Protein AF-A0A9P6JHJ4-F1 (afdb_monomer)

pLDDT: mean 86.51, std 14.99, range [33.34, 98.0]

Structure (mmCIF, N/CA/C/O backbone):
data_AF-A0A9P6JHJ4-F1
#
_entry.id   AF-A0A9P6JHJ4-F1
#
loop_
_atom_site.group_PDB
_atom_site.id
_atom_site.type_symbol
_atom_site.label_atom_id
_atom_site.label_alt_id
_atom_site.label_comp_id
_atom_site.label_asym_id
_atom_site.label_entity_id
_atom_site.label_seq_id
_atom_site.pdbx_PDB_ins_code
_atom_site.Cartn_x
_atom_site.Cartn_y
_atom_site.Cartn_z
_atom_site.occupancy
_atom_site.B_iso_or_equiv
_atom_site.auth_seq_id
_atom_site.auth_comp_id
_atom_site.auth_asym_id
_atom_site.auth_atom_id
_atom_site.pdbx_PDB_model_num
ATOM 1 N N . MET A 1 1 ? 8.784 6.565 21.951 1.00 37.12 1 MET A N 1
ATOM 2 C CA . MET A 1 1 ? 8.039 5.405 21.416 1.00 37.12 1 MET A CA 1
ATOM 3 C C . MET A 1 1 ? 9.056 4.430 20.854 1.00 37.12 1 MET A C 1
ATOM 5 O O . MET A 1 1 ? 9.861 4.850 20.036 1.00 37.12 1 MET A O 1
ATOM 9 N N . ALA A 1 2 ? 9.090 3.191 21.342 1.00 33.34 2 ALA A N 1
ATOM 10 C CA . ALA A 1 2 ? 9.964 2.157 20.796 1.00 33.34 2 ALA A CA 1
ATOM 11 C C . ALA A 1 2 ? 9.259 1.511 19.596 1.00 33.34 2 ALA A C 1
ATOM 13 O O . ALA A 1 2 ? 8.148 1.010 19.745 1.00 33.34 2 ALA A O 1
ATOM 14 N N . ALA A 1 3 ? 9.871 1.557 18.414 1.00 37.19 3 ALA A N 1
ATOM 15 C CA . ALA A 1 3 ? 9.389 0.809 17.262 1.00 37.19 3 ALA A CA 1
ATOM 16 C C . ALA A 1 3 ? 9.728 -0.673 17.474 1.00 37.19 3 ALA A C 1
ATOM 18 O O . ALA A 1 3 ? 10.900 -1.044 17.535 1.00 37.19 3 ALA A O 1
ATOM 19 N N . THR A 1 4 ? 8.718 -1.527 17.623 1.00 41.19 4 THR A N 1
ATOM 20 C CA . THR A 1 4 ? 8.925 -2.978 17.621 1.00 41.19 4 THR A CA 1
ATOM 21 C C . THR A 1 4 ? 9.047 -3.438 16.173 1.00 41.19 4 THR A C 1
ATOM 23 O O . THR A 1 4 ? 8.058 -3.490 15.446 1.00 41.19 4 THR A O 1
ATOM 26 N N . VAL A 1 5 ? 10.265 -3.763 15.744 1.00 48.03 5 VAL A N 1
ATOM 27 C CA . VAL A 1 5 ? 10.508 -4.383 14.438 1.00 48.03 5 VAL A CA 1
ATOM 28 C C . VAL A 1 5 ? 10.159 -5.866 14.547 1.00 48.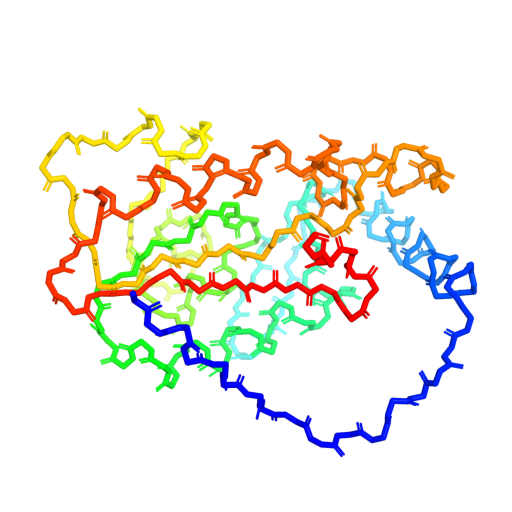03 5 VAL A C 1
ATOM 30 O O . VAL A 1 5 ? 10.856 -6.622 15.220 1.00 48.03 5 VAL A O 1
ATOM 33 N N . VAL A 1 6 ? 9.071 -6.287 13.902 1.00 48.56 6 VAL A N 1
ATOM 34 C CA . VAL A 1 6 ? 8.715 -7.705 13.770 1.00 48.56 6 VAL A CA 1
ATOM 35 C C . VAL A 1 6 ? 9.286 -8.215 12.447 1.00 48.56 6 VAL A C 1
ATOM 37 O O . VAL A 1 6 ? 8.723 -7.980 11.382 1.00 48.56 6 VAL A O 1
ATOM 40 N N . THR A 1 7 ? 10.431 -8.894 12.495 1.00 47.06 7 THR A N 1
ATOM 41 C CA . THR A 1 7 ? 11.030 -9.572 11.336 1.00 47.06 7 THR A CA 1
ATOM 42 C C . THR A 1 7 ? 10.473 -10.991 11.211 1.00 47.06 7 THR A C 1
ATOM 44 O O . THR A 1 7 ? 10.747 -11.849 12.044 1.00 47.06 7 THR A O 1
ATOM 47 N N . LEU A 1 8 ? 9.690 -11.254 10.158 1.00 44.72 8 LEU A N 1
ATOM 48 C CA . LEU A 1 8 ? 9.009 -12.544 9.940 1.00 44.72 8 LEU A CA 1
ATOM 49 C C . LEU A 1 8 ? 9.754 -13.520 9.009 1.00 44.72 8 LEU A C 1
ATOM 51 O O . LEU A 1 8 ? 9.199 -14.549 8.636 1.00 44.72 8 LEU A O 1
ATOM 55 N N . SER A 1 9 ? 11.011 -13.260 8.631 1.00 47.03 9 SER A N 1
ATOM 56 C CA . SER A 1 9 ? 11.808 -14.273 7.923 1.00 47.03 9 SER A CA 1
ATOM 57 C C . SER A 1 9 ? 13.314 -14.088 8.118 1.00 47.03 9 SER A C 1
ATOM 59 O O . SER A 1 9 ? 13.834 -12.983 7.974 1.00 47.03 9 SER A O 1
ATOM 61 N N . THR A 1 10 ? 14.010 -15.189 8.402 1.00 43.12 10 THR A N 1
ATOM 62 C CA . THR A 1 10 ? 15.477 -15.320 8.395 1.00 43.12 10 THR A CA 1
ATOM 63 C C . THR A 1 10 ? 15.960 -16.011 7.116 1.00 43.12 10 THR A C 1
ATOM 65 O O . THR A 1 10 ? 16.908 -16.794 7.136 1.00 43.12 10 THR A O 1
ATOM 68 N N . GLN A 1 11 ? 15.298 -15.752 5.983 1.00 49.28 11 GLN A N 1
ATOM 69 C CA . GLN A 1 11 ? 15.808 -16.198 4.687 1.00 49.28 11 GLN A CA 1
ATOM 70 C C . GLN A 1 11 ? 17.179 -15.534 4.461 1.00 49.28 11 GLN A C 1
ATOM 72 O O . GLN A 1 11 ? 17.291 -14.317 4.654 1.00 49.28 11 GLN A O 1
ATOM 77 N N . PRO A 1 12 ? 18.234 -16.284 4.092 1.00 49.25 12 PRO A N 1
ATOM 78 C CA . PRO A 1 12 ? 19.516 -15.678 3.767 1.00 49.25 12 PRO A CA 1
ATOM 79 C C . PRO A 1 12 ? 19.286 -14.650 2.662 1.00 49.25 12 PRO A C 1
ATOM 81 O O . PRO A 1 12 ? 18.689 -14.961 1.631 1.00 49.25 12 PRO A O 1
ATOM 84 N N . LYS A 1 13 ? 19.720 -13.407 2.904 1.00 53.28 13 LYS A N 1
ATOM 85 C CA . LYS A 1 13 ? 19.639 -12.323 1.925 1.00 53.28 13 LYS A CA 1
ATOM 86 C C . LYS A 1 13 ? 20.472 -12.776 0.727 1.00 53.28 13 LYS A C 1
ATOM 88 O O . LYS A 1 13 ? 21.698 -12.699 0.770 1.00 53.28 13 LYS A O 1
ATOM 93 N N . LEU A 1 14 ? 19.834 -13.307 -0.316 1.00 53.81 14 LEU A N 1
ATOM 94 C CA . LEU A 1 14 ? 20.497 -13.44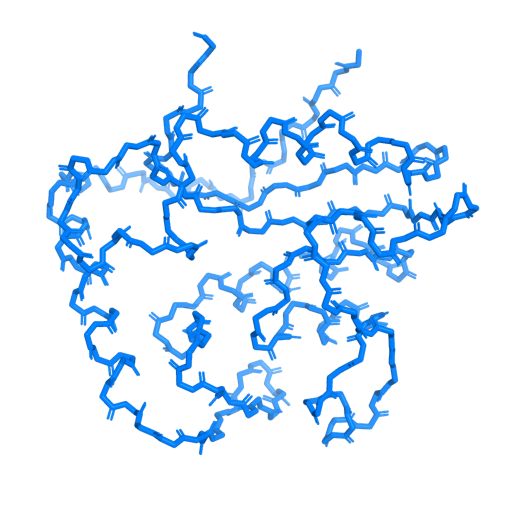5 -1.602 1.00 53.81 14 LEU A CA 1
ATOM 95 C C . LEU A 1 14 ? 20.796 -12.002 -2.008 1.00 53.81 14 LEU A C 1
ATOM 97 O O . LEU A 1 14 ? 19.874 -11.246 -2.314 1.00 53.81 14 LEU A O 1
ATOM 101 N N . ILE A 1 15 ? 22.052 -11.575 -1.872 1.00 58.47 15 ILE A N 1
ATOM 102 C CA . ILE A 1 15 ? 22.461 -10.230 -2.272 1.00 58.47 15 ILE A CA 1
ATOM 103 C C . ILE A 1 15 ? 22.483 -10.244 -3.795 1.00 58.47 15 ILE A C 1
ATOM 105 O O . ILE A 1 15 ? 23.501 -10.506 -4.427 1.00 58.47 15 ILE A O 1
ATOM 109 N N . ILE A 1 16 ? 21.309 -10.047 -4.378 1.00 71.44 16 ILE A N 1
ATOM 110 C CA . ILE A 1 16 ? 21.169 -9.734 -5.787 1.00 71.44 16 ILE A CA 1
ATOM 111 C C . ILE A 1 16 ? 21.614 -8.277 -5.933 1.00 71.44 16 ILE A C 1
ATOM 113 O O . ILE A 1 16 ? 21.285 -7.423 -5.105 1.00 71.44 16 ILE A O 1
ATOM 117 N N . ASP A 1 17 ? 22.408 -7.984 -6.952 1.00 88.31 17 ASP A N 1
ATOM 118 C CA . ASP A 1 17 ? 22.791 -6.608 -7.252 1.00 88.31 17 ASP A CA 1
ATOM 119 C C . ASP A 1 17 ? 21.539 -5.759 -7.554 1.00 88.31 17 ASP A C 1
ATOM 121 O O . ASP A 1 17 ? 20.630 -6.214 -8.257 1.00 88.31 17 ASP A O 1
ATOM 125 N N . ARG A 1 18 ? 21.460 -4.539 -7.002 1.00 88.75 18 ARG A N 1
ATOM 126 C CA . ARG A 1 18 ? 20.249 -3.695 -7.076 1.00 88.75 18 ARG A CA 1
ATOM 127 C C . ARG A 1 18 ? 19.806 -3.445 -8.528 1.00 88.75 18 ARG A C 1
ATOM 129 O O . ARG A 1 18 ? 18.641 -3.715 -8.807 1.00 88.75 18 ARG A O 1
ATOM 136 N N . PRO A 1 19 ? 20.683 -3.038 -9.467 1.00 90.75 19 PRO A N 1
ATOM 137 C CA . PRO A 1 19 ? 20.350 -2.937 -10.889 1.00 90.75 19 PRO A CA 1
ATOM 138 C C . PRO A 1 19 ? 19.723 -4.199 -11.494 1.00 90.75 19 PRO A C 1
ATOM 140 O O . PRO A 1 19 ? 18.753 -4.112 -12.248 1.00 90.75 19 PRO A O 1
ATOM 143 N N . HIS A 1 20 ? 20.243 -5.385 -11.165 1.00 91.00 20 HIS A N 1
ATOM 144 C CA . HIS A 1 20 ? 19.689 -6.642 -11.671 1.00 91.00 20 HIS A CA 1
ATOM 145 C C . HIS A 1 20 ? 18.280 -6.904 -11.122 1.00 91.00 20 HIS A C 1
ATOM 147 O O . HIS A 1 20 ? 17.372 -7.307 -11.860 1.00 91.00 20 HIS A O 1
ATOM 153 N N . TRP A 1 21 ? 18.087 -6.655 -9.827 1.00 90.69 21 TRP A N 1
ATOM 154 C CA . TRP A 1 21 ? 16.785 -6.777 -9.185 1.00 90.69 21 TRP A CA 1
ATOM 155 C C . TRP A 1 21 ? 15.778 -5.773 -9.768 1.00 90.69 21 TRP A C 1
ATOM 157 O O . TRP A 1 21 ? 14.702 -6.174 -10.207 1.00 90.69 21 TRP A O 1
ATOM 167 N N . GLU A 1 22 ? 16.151 -4.498 -9.888 1.00 92.69 22 GLU A N 1
ATOM 168 C CA . GLU A 1 22 ? 15.323 -3.448 -10.496 1.00 92.69 22 GLU A CA 1
ATOM 169 C C . GLU A 1 22 ? 14.948 -3.780 -11.944 1.00 92.69 22 GLU A C 1
ATOM 171 O O . GLU A 1 22 ? 13.789 -3.621 -12.332 1.00 92.69 22 GLU A O 1
ATOM 176 N N . GLY A 1 23 ? 15.884 -4.325 -12.727 1.00 93.38 23 GLY A N 1
ATOM 177 C CA . GLY A 1 23 ? 15.613 -4.815 -14.080 1.00 93.38 23 GLY A CA 1
ATOM 178 C C . GLY A 1 23 ? 14.585 -5.953 -14.113 1.00 93.38 23 GLY A C 1
ATOM 179 O O . GLY A 1 23 ? 13.734 -6.001 -15.007 1.00 93.38 23 GLY A O 1
ATOM 180 N N . SER A 1 24 ? 14.608 -6.838 -13.115 1.00 93.31 24 SER A N 1
ATOM 181 C CA . SER A 1 24 ? 13.625 -7.918 -12.973 1.00 93.31 24 SER A CA 1
ATOM 182 C C . SER A 1 24 ? 12.233 -7.375 -12.639 1.00 93.31 24 SER A C 1
ATOM 184 O O . SER A 1 24 ? 11.256 -7.766 -13.281 1.00 93.31 24 SER A O 1
ATOM 186 N N . ILE A 1 25 ? 12.136 -6.408 -11.719 1.00 94.31 25 ILE A N 1
ATOM 187 C CA . ILE A 1 25 ? 10.867 -5.735 -11.397 1.00 94.31 25 ILE A CA 1
ATOM 188 C C . ILE A 1 25 ? 10.338 -4.957 -12.607 1.00 94.31 25 ILE A C 1
ATOM 190 O O . ILE A 1 25 ? 9.160 -5.065 -12.945 1.00 94.31 25 ILE A O 1
ATOM 194 N N . ALA A 1 26 ? 11.198 -4.235 -13.330 1.00 94.75 26 ALA A N 1
ATOM 195 C CA . ALA A 1 26 ? 10.816 -3.520 -14.546 1.00 94.75 26 ALA A CA 1
ATOM 196 C C . ALA A 1 26 ? 10.231 -4.464 -15.610 1.00 94.75 26 ALA A C 1
ATOM 198 O O . ALA A 1 26 ? 9.239 -4.126 -16.265 1.00 94.75 26 ALA A O 1
ATOM 199 N N . LYS A 1 27 ? 10.796 -5.669 -15.761 1.00 96.00 27 LYS A N 1
ATOM 200 C CA . LYS A 1 27 ? 10.259 -6.706 -16.654 1.00 96.00 27 LYS A CA 1
ATOM 201 C C . LYS A 1 27 ? 8.871 -7.174 -16.211 1.00 96.00 27 LYS A C 1
ATOM 203 O O . LYS A 1 27 ? 7.978 -7.242 -17.055 1.00 96.00 27 LYS A O 1
ATOM 208 N N . LEU A 1 28 ? 8.672 -7.442 -14.920 1.00 95.62 28 LEU A N 1
ATOM 209 C CA . LEU A 1 28 ? 7.363 -7.825 -14.374 1.00 95.62 28 LEU A CA 1
ATOM 210 C C . LEU A 1 28 ? 6.325 -6.714 -14.571 1.00 95.62 28 LEU A C 1
ATOM 212 O O . LEU A 1 28 ? 5.217 -6.985 -15.021 1.00 95.62 28 LEU A O 1
ATOM 216 N N . LEU A 1 29 ? 6.694 -5.449 -14.351 1.00 94.38 29 LEU A N 1
ATOM 217 C CA . LEU A 1 29 ? 5.809 -4.309 -14.603 1.00 94.38 29 LEU A CA 1
ATOM 218 C C . LEU A 1 29 ? 5.427 -4.185 -16.083 1.00 94.38 29 LEU A C 1
ATOM 220 O O . LEU A 1 29 ? 4.284 -3.857 -16.394 1.00 94.38 29 LEU A O 1
ATOM 224 N N . LYS A 1 30 ? 6.351 -4.455 -17.016 1.00 94.19 30 LYS A N 1
ATOM 225 C CA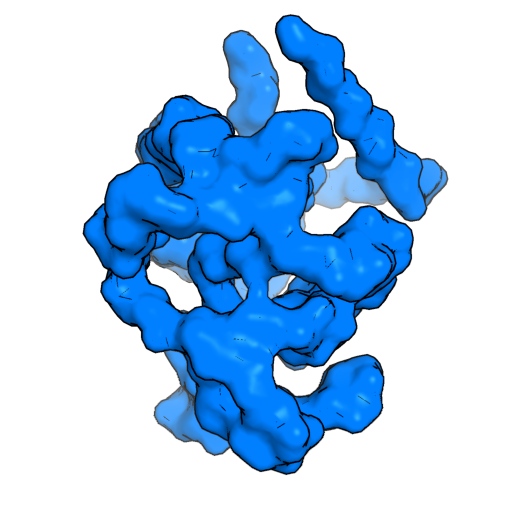 . LYS A 1 30 ? 6.026 -4.514 -18.454 1.00 94.19 30 LYS A CA 1
ATOM 226 C C . LYS A 1 30 ? 5.032 -5.627 -18.764 1.00 94.19 30 LYS A C 1
ATOM 228 O O . LYS A 1 30 ? 4.105 -5.398 -19.532 1.00 94.19 30 LYS A O 1
ATOM 233 N N . GLN A 1 31 ? 5.211 -6.803 -18.166 1.00 94.75 31 GLN A N 1
ATOM 234 C CA . GLN A 1 31 ? 4.279 -7.917 -18.338 1.00 94.75 31 GLN A CA 1
ATOM 235 C C . GLN A 1 31 ? 2.904 -7.586 -17.751 1.00 94.75 31 GLN A C 1
ATOM 237 O O . GLN A 1 31 ? 1.906 -7.760 -18.440 1.00 94.75 31 GLN A O 1
ATOM 242 N N . ALA A 1 32 ? 2.841 -7.009 -16.550 1.00 93.38 32 ALA A N 1
ATOM 243 C CA . ALA A 1 32 ? 1.586 -6.565 -15.948 1.00 93.38 32 ALA A CA 1
ATOM 244 C C . ALA A 1 32 ? 0.852 -5.543 -16.833 1.00 93.38 32 ALA A C 1
ATOM 246 O O . ALA A 1 32 ? -0.354 -5.658 -17.033 1.00 93.38 32 ALA A O 1
ATOM 247 N N . ARG A 1 33 ? 1.589 -4.603 -17.441 1.00 91.19 33 ARG A N 1
ATOM 248 C CA . ARG A 1 33 ? 1.052 -3.612 -18.391 1.00 91.19 33 ARG A CA 1
ATOM 249 C C . ARG A 1 33 ? 0.602 -4.194 -19.736 1.00 91.19 33 ARG A C 1
ATOM 251 O O . ARG A 1 33 ? -0.017 -3.471 -20.508 1.00 91.19 33 ARG A O 1
ATOM 258 N N . SER A 1 34 ? 0.894 -5.463 -20.035 1.00 93.50 34 SER A N 1
ATOM 259 C CA . SER A 1 34 ? 0.358 -6.119 -21.239 1.00 93.50 34 SER A CA 1
ATOM 260 C C . SER A 1 34 ? -1.142 -6.411 -21.136 1.00 93.50 34 SER A C 1
ATOM 262 O O . SER A 1 34 ? -1.806 -6.567 -22.158 1.00 93.50 34 SER A O 1
ATOM 264 N N . HIS A 1 35 ? -1.694 -6.426 -19.919 1.00 93.75 35 HIS A N 1
ATOM 265 C CA . HIS A 1 35 ? -3.132 -6.470 -19.702 1.00 93.75 35 HIS A CA 1
ATOM 266 C C . HIS A 1 35 ? -3.732 -5.080 -19.930 1.00 93.75 35 HIS A C 1
ATOM 268 O O . HIS A 1 35 ? -3.506 -4.172 -19.136 1.00 93.75 35 HIS A O 1
ATOM 274 N N . SER A 1 36 ? -4.509 -4.912 -21.000 1.00 93.88 36 SER A N 1
ATOM 275 C CA . SER A 1 36 ? -5.204 -3.653 -21.315 1.00 93.88 36 SER A CA 1
ATOM 276 C C . SER A 1 36 ? -6.611 -3.557 -20.720 1.00 93.88 36 SER A C 1
ATOM 278 O O . SER A 1 36 ? -7.194 -2.477 -20.693 1.00 93.88 36 SER A O 1
ATOM 280 N N . GLU A 1 37 ? -7.157 -4.672 -20.240 1.00 95.62 37 GLU A N 1
ATOM 281 C CA . GLU A 1 37 ? -8.497 -4.774 -19.661 1.00 95.62 37 GLU A CA 1
ATOM 282 C C . GLU A 1 37 ? -8.437 -5.395 -18.265 1.00 95.62 37 GLU A C 1
ATOM 284 O O . GLU A 1 37 ? -7.438 -6.008 -17.880 1.00 95.62 37 GLU A O 1
ATOM 289 N N . ILE A 1 38 ? -9.516 -5.230 -17.496 1.00 95.12 38 ILE A N 1
ATOM 290 C CA . ILE A 1 38 ? -9.661 -5.905 -16.205 1.00 95.12 38 ILE A CA 1
ATOM 291 C C . ILE A 1 38 ? -9.635 -7.417 -16.434 1.00 95.12 38 ILE A C 1
ATOM 293 O O . ILE A 1 38 ? -10.366 -7.932 -17.277 1.00 95.12 38 ILE A O 1
ATOM 297 N N . TYR A 1 39 ? -8.845 -8.126 -15.637 1.00 94.69 39 TYR A N 1
ATOM 298 C CA . TYR A 1 39 ? -8.785 -9.585 -15.641 1.00 94.69 39 TYR A CA 1
ATOM 299 C C . TYR A 1 39 ? -8.952 -10.121 -14.224 1.00 94.69 39 TYR A C 1
ATOM 301 O O . TYR A 1 39 ? -8.614 -9.445 -13.252 1.00 94.69 39 TYR A O 1
ATOM 309 N N . THR A 1 40 ? -9.483 -11.334 -14.105 1.00 94.19 40 THR A N 1
ATOM 310 C CA . THR A 1 40 ? -9.717 -11.977 -12.810 1.00 94.19 40 THR A CA 1
ATOM 311 C C . THR A 1 40 ? -8.686 -13.064 -12.571 1.00 94.19 40 THR A C 1
ATOM 313 O O . THR A 1 40 ? -8.388 -13.854 -13.467 1.00 94.19 40 THR A O 1
ATOM 316 N N . VAL A 1 41 ? -8.165 -13.119 -11.351 1.00 93.75 41 VAL A N 1
ATOM 317 C CA . VAL A 1 41 ? -7.304 -14.203 -10.872 1.00 93.75 41 VAL A CA 1
ATOM 318 C C . VAL A 1 41 ? -7.774 -14.653 -9.498 1.00 93.75 41 VAL A C 1
ATOM 320 O O . VAL A 1 41 ? -8.226 -13.834 -8.699 1.00 93.75 41 VAL A O 1
ATOM 323 N N . THR A 1 42 ? -7.623 -15.941 -9.208 1.00 93.19 42 THR A N 1
ATOM 324 C CA . THR A 1 42 ? -7.869 -16.479 -7.869 1.00 93.19 42 THR A CA 1
ATOM 325 C C . THR A 1 42 ? -6.547 -16.527 -7.108 1.00 93.19 42 THR A C 1
ATOM 327 O O . THR A 1 42 ? -5.630 -17.251 -7.496 1.00 93.19 42 THR A O 1
ATOM 330 N N . ILE A 1 43 ? -6.430 -15.755 -6.029 1.00 90.50 43 ILE A N 1
ATOM 331 C CA . ILE A 1 43 ? -5.240 -15.719 -5.165 1.00 90.50 43 ILE A CA 1
ATOM 332 C C . ILE A 1 43 ? -5.701 -15.952 -3.732 1.00 90.50 43 ILE A C 1
ATOM 334 O O . ILE A 1 43 ? -6.639 -15.309 -3.276 1.00 90.50 43 ILE A O 1
ATOM 338 N N . ASN A 1 44 ? -5.062 -16.889 -3.026 1.00 87.81 44 ASN A N 1
ATOM 339 C CA . ASN A 1 44 ? -5.451 -17.294 -1.669 1.00 87.81 44 ASN A CA 1
ATOM 340 C C . ASN A 1 44 ? -6.942 -17.683 -1.530 1.00 87.81 44 ASN A C 1
ATOM 342 O O . ASN A 1 44 ? -7.539 -17.497 -0.475 1.00 87.81 44 ASN A O 1
ATOM 346 N N . GLY A 1 45 ? -7.549 -18.220 -2.594 1.00 87.75 45 GLY A N 1
ATOM 347 C CA . GLY A 1 45 ? -8.969 -18.591 -2.611 1.00 87.75 45 GLY A CA 1
ATOM 348 C C . GLY A 1 45 ? -9.945 -17.421 -2.783 1.00 87.75 45 GLY A C 1
ATOM 349 O O . GLY A 1 45 ? -11.148 -17.647 -2.711 1.00 87.75 45 GLY A O 1
ATOM 350 N N . LEU A 1 46 ? -9.451 -16.203 -3.023 1.00 88.06 46 LEU A N 1
ATOM 351 C CA . LEU A 1 46 ? -10.258 -15.021 -3.322 1.00 88.06 46 LEU A CA 1
ATOM 352 C C . LEU A 1 46 ? -10.205 -14.708 -4.813 1.00 88.06 46 LEU A C 1
ATOM 354 O O . LEU A 1 46 ? -9.119 -14.680 -5.400 1.00 88.06 46 LEU A O 1
ATOM 358 N N . ASP A 1 47 ? -11.357 -14.400 -5.401 1.00 90.44 47 ASP A N 1
ATOM 359 C CA . ASP A 1 47 ? -11.427 -13.932 -6.783 1.00 90.44 47 ASP A CA 1
ATOM 360 C C . ASP A 1 47 ? -11.188 -12.423 -6.830 1.00 90.44 47 ASP A C 1
ATOM 362 O O . ASP A 1 47 ? -11.958 -11.625 -6.285 1.00 90.44 47 ASP A O 1
ATOM 366 N N . ILE A 1 48 ? -10.092 -12.027 -7.475 1.00 91.81 48 ILE A N 1
ATOM 367 C CA . ILE A 1 48 ? -9.625 -10.644 -7.538 1.00 91.81 48 ILE A CA 1
ATOM 368 C C . ILE A 1 48 ? -9.725 -10.152 -8.979 1.00 91.81 48 ILE A C 1
ATOM 370 O O . ILE A 1 48 ? -8.978 -10.609 -9.845 1.00 91.81 48 ILE A O 1
ATOM 374 N N . ALA A 1 49 ? -10.600 -9.179 -9.237 1.00 93.25 49 ALA A N 1
ATOM 375 C CA . ALA A 1 49 ? -10.574 -8.408 -10.471 1.00 93.25 49 ALA A CA 1
ATOM 376 C C . ALA A 1 49 ? -9.446 -7.368 -10.387 1.00 93.25 49 ALA A C 1
ATOM 378 O O . ALA A 1 49 ? -9.461 -6.461 -9.547 1.00 93.25 49 ALA A O 1
ATOM 379 N N . ILE A 1 50 ? -8.449 -7.510 -11.255 1.00 93.81 50 ILE A N 1
ATOM 380 C CA . ILE A 1 50 ? -7.255 -6.673 -11.304 1.00 93.81 50 ILE A CA 1
ATOM 381 C C . ILE A 1 50 ? -7.420 -5.649 -12.418 1.00 93.81 50 ILE A C 1
ATOM 383 O O . ILE A 1 50 ? -7.539 -5.989 -13.594 1.00 93.81 50 ILE A O 1
ATOM 387 N N . HIS A 1 51 ? -7.406 -4.375 -12.041 1.00 93.69 51 HIS A N 1
ATOM 388 C CA . HIS A 1 51 ? -7.382 -3.278 -12.997 1.00 93.69 51 HIS A CA 1
ATOM 389 C C . HIS A 1 51 ? -5.970 -3.113 -13.604 1.00 93.69 51 HIS A C 1
ATOM 391 O O . HIS A 1 51 ? -4.995 -3.144 -12.854 1.00 93.69 51 HIS A O 1
ATOM 397 N N . PRO A 1 52 ? -5.821 -2.852 -14.917 1.00 91.62 52 PRO A N 1
ATOM 398 C CA . PRO A 1 52 ? -4.517 -2.658 -15.574 1.00 91.62 52 PRO A CA 1
ATOM 399 C C . PRO A 1 52 ? -3.572 -1.663 -14.889 1.00 91.62 52 PRO A C 1
ATOM 401 O O . PRO A 1 52 ? -2.354 -1.815 -14.903 1.00 91.62 52 PRO A O 1
ATOM 404 N N . ASN A 1 53 ? -4.149 -0.638 -14.261 1.00 90.62 53 ASN A N 1
ATOM 405 C CA . ASN A 1 53 ? -3.396 0.434 -13.612 1.00 90.62 53 ASN A CA 1
ATOM 406 C C . ASN A 1 53 ? -3.016 0.152 -12.152 1.00 90.62 53 ASN A C 1
ATOM 408 O O . ASN A 1 53 ? -2.429 1.038 -11.536 1.00 90.62 53 ASN A O 1
ATOM 412 N N . VAL A 1 54 ? -3.336 -1.013 -11.573 1.00 91.50 54 VAL A N 1
ATOM 413 C CA . VAL A 1 54 ? -2.906 -1.353 -10.203 1.00 91.50 54 VAL A CA 1
ATOM 414 C C . VAL A 1 54 ? -1.645 -2.214 -10.205 1.00 91.50 54 VAL A C 1
ATOM 416 O O . VAL A 1 54 ? -1.336 -2.902 -11.176 1.00 91.50 54 VAL A O 1
ATOM 419 N N . TYR A 1 55 ? -0.903 -2.180 -9.100 1.00 91.31 55 TYR A N 1
ATOM 420 C CA . TYR A 1 55 ? 0.208 -3.099 -8.875 1.00 91.31 55 TYR A CA 1
ATOM 421 C C . TYR A 1 55 ? -0.354 -4.519 -8.694 1.00 91.31 55 TYR A C 1
ATOM 423 O O . TYR A 1 55 ? -1.079 -4.792 -7.737 1.00 91.31 55 TYR A O 1
ATOM 431 N N . SER A 1 56 ? -0.129 -5.386 -9.683 1.00 93.94 56 SER A N 1
ATOM 432 C CA . SER A 1 56 ? -0.872 -6.643 -9.812 1.00 93.94 56 SER A CA 1
ATOM 433 C C . SER A 1 56 ? -0.326 -7.746 -8.894 1.00 93.94 56 SER A C 1
ATOM 435 O O . SER A 1 56 ? 0.812 -8.179 -9.092 1.00 93.94 56 SER A O 1
ATOM 437 N N . PRO A 1 57 ? -1.136 -8.301 -7.972 1.00 92.44 57 PRO A N 1
ATOM 438 C CA . PRO A 1 57 ? -0.702 -9.395 -7.103 1.00 92.44 57 PRO A CA 1
ATOM 439 C C . PRO A 1 57 ? -0.416 -10.710 -7.855 1.00 92.44 57 PRO A C 1
ATOM 441 O O . PRO A 1 57 ? 0.167 -11.619 -7.277 1.00 92.44 57 PRO A O 1
ATOM 444 N N . MET A 1 58 ? -0.786 -10.822 -9.141 1.00 93.75 58 MET A N 1
ATOM 445 C CA . MET A 1 58 ? -0.404 -11.957 -9.994 1.00 93.75 58 MET A CA 1
ATOM 446 C C . MET A 1 58 ? 1.096 -11.949 -10.328 1.00 93.75 58 MET A C 1
ATOM 448 O O . MET A 1 58 ? 1.716 -13.004 -10.422 1.00 93.75 58 MET A O 1
ATOM 452 N N . TYR A 1 59 ? 1.674 -10.761 -10.519 1.00 94.38 59 TYR A N 1
ATOM 453 C CA . TYR A 1 59 ? 3.094 -10.582 -10.849 1.00 94.38 59 TYR A CA 1
ATOM 454 C C . TYR A 1 59 ? 3.952 -10.321 -9.611 1.00 94.38 59 TYR A C 1
ATOM 456 O O . TYR A 1 59 ? 5.159 -10.554 -9.635 1.00 94.38 59 TYR A O 1
ATOM 464 N N . PHE A 1 60 ? 3.311 -9.846 -8.547 1.00 93.19 60 PHE A N 1
ATOM 465 C CA . PHE A 1 60 ? 3.933 -9.371 -7.323 1.00 93.19 60 PHE A CA 1
ATOM 466 C C . PHE A 1 60 ? 3.325 -10.102 -6.116 1.00 93.19 60 PHE A C 1
ATOM 468 O O . PHE A 1 60 ? 2.398 -9.599 -5.467 1.00 93.19 60 PHE A O 1
ATOM 475 N N . PRO A 1 61 ? 3.792 -11.335 -5.834 1.00 89.88 61 PRO A N 1
ATOM 476 C CA . PRO A 1 61 ? 3.195 -12.202 -4.820 1.00 89.88 61 PRO A CA 1
ATOM 477 C C . PRO A 1 61 ? 3.357 -11.661 -3.391 1.00 89.88 61 PRO A C 1
ATOM 479 O O . PRO A 1 61 ? 2.695 -12.147 -2.473 1.00 89.88 61 PRO A O 1
ATOM 482 N N . GLU A 1 62 ? 4.187 -10.635 -3.178 1.00 90.69 62 GLU A N 1
ATOM 483 C CA . GLU A 1 62 ? 4.355 -9.987 -1.881 1.00 90.69 62 GLU A CA 1
ATOM 484 C C . GLU A 1 62 ? 3.050 -9.389 -1.345 1.00 90.69 62 GLU A C 1
ATOM 486 O O . GLU A 1 62 ? 2.829 -9.423 -0.139 1.00 90.69 62 GLU A O 1
ATOM 491 N N . SER A 1 63 ? 2.139 -8.913 -2.205 1.00 90.69 63 SER A N 1
ATOM 492 C CA . SER A 1 63 ? 0.833 -8.417 -1.747 1.00 90.69 63 SER A CA 1
ATOM 493 C C . SER A 1 63 ? -0.004 -9.529 -1.108 1.00 90.69 63 SER A C 1
ATOM 495 O O . SER A 1 63 ? -0.650 -9.303 -0.087 1.00 90.69 63 SER A O 1
ATOM 497 N N . ALA A 1 64 ? 0.045 -10.742 -1.666 1.00 89.50 64 ALA A N 1
ATOM 498 C CA . ALA A 1 64 ? -0.626 -11.909 -1.097 1.00 89.50 64 ALA A CA 1
ATOM 499 C C . ALA A 1 64 ? 0.051 -12.374 0.201 1.00 89.50 64 ALA A C 1
ATOM 501 O O . ALA A 1 64 ? -0.629 -12.790 1.140 1.00 89.50 64 ALA A O 1
ATOM 502 N N . TRP A 1 65 ? 1.380 -12.263 0.275 1.00 92.31 65 TRP A N 1
ATOM 503 C CA . TRP A 1 65 ? 2.128 -12.542 1.498 1.00 92.31 65 TRP A CA 1
ATOM 504 C C . TRP A 1 65 ? 1.773 -11.556 2.620 1.00 92.31 65 TRP A C 1
ATOM 506 O O . TRP A 1 65 ? 1.436 -11.995 3.720 1.00 92.31 65 TRP A O 1
ATOM 516 N N . TYR A 1 66 ? 1.765 -10.242 2.347 1.00 93.44 66 TYR A N 1
ATOM 517 C CA . TYR A 1 66 ? 1.337 -9.226 3.316 1.00 93.44 66 TYR A CA 1
ATOM 518 C C . TYR A 1 66 ? -0.076 -9.497 3.816 1.00 93.44 66 TYR A C 1
ATOM 520 O O . TYR A 1 66 ? -0.310 -9.416 5.018 1.00 93.44 66 TYR A O 1
ATOM 528 N N . ALA A 1 67 ? -0.992 -9.866 2.919 1.00 89.19 67 ALA A N 1
ATOM 529 C CA . ALA A 1 67 ? -2.370 -10.174 3.271 1.00 89.19 67 ALA A CA 1
ATOM 530 C C . ALA A 1 67 ? -2.457 -11.273 4.351 1.00 89.19 67 ALA A C 1
ATOM 532 O O . ALA A 1 67 ? -3.094 -11.071 5.383 1.00 89.19 67 ALA A O 1
ATOM 533 N N . GLN A 1 68 ? -1.724 -12.379 4.171 1.00 88.19 68 GLN A N 1
ATOM 534 C CA . GLN A 1 68 ? -1.666 -13.479 5.143 1.00 88.19 68 GLN A CA 1
ATOM 535 C C . GLN A 1 68 ? -1.021 -13.068 6.476 1.00 88.19 68 GLN A C 1
ATOM 537 O O . GLN A 1 68 ? -1.494 -13.454 7.543 1.00 88.19 68 GLN A O 1
ATOM 542 N N . GLN A 1 69 ? 0.065 -12.285 6.442 1.00 91.50 69 GLN A N 1
ATOM 543 C CA . GLN A 1 69 ? 0.738 -11.863 7.678 1.00 91.50 69 GLN A CA 1
ATOM 544 C C . GLN A 1 69 ? -0.106 -10.860 8.473 1.00 91.50 69 GLN A C 1
ATOM 546 O O . GLN A 1 69 ? -0.207 -10.952 9.699 1.00 91.50 69 GLN A O 1
ATOM 551 N N . LEU A 1 70 ? -0.723 -9.900 7.782 1.00 92.19 70 LEU A N 1
ATOM 552 C CA . LEU A 1 70 ? -1.526 -8.852 8.403 1.00 92.19 70 LEU A CA 1
ATOM 553 C C . LEU A 1 70 ? -2.803 -9.404 9.024 1.00 92.19 70 LEU A C 1
ATOM 555 O O . LEU A 1 70 ? -3.192 -8.922 10.082 1.00 92.19 70 LEU A O 1
ATOM 559 N N . GLU A 1 71 ? -3.408 -10.442 8.449 1.00 87.19 71 GLU A N 1
ATOM 560 C CA . GLU A 1 71 ? -4.537 -11.146 9.065 1.00 87.19 71 GLU A CA 1
ATOM 561 C C . GLU A 1 71 ? -4.191 -11.608 10.497 1.00 87.19 71 GLU A C 1
ATOM 563 O O . GLU A 1 71 ? -4.914 -11.316 11.457 1.00 87.19 71 GLU A O 1
ATOM 568 N N . GLY A 1 72 ? -3.013 -12.220 10.667 1.00 86.50 72 GLY A N 1
ATOM 569 C CA . GLY A 1 72 ? -2.505 -12.677 11.963 1.00 86.50 72 GLY A CA 1
ATOM 570 C C . GLY A 1 72 ? -2.100 -11.559 12.932 1.00 86.50 72 GLY A C 1
ATOM 571 O O . GLY A 1 72 ? -2.119 -11.778 14.145 1.00 86.50 72 GLY A O 1
ATOM 572 N N . ILE A 1 73 ? -1.750 -10.368 12.435 1.00 89.94 73 ILE A N 1
ATOM 573 C CA . ILE A 1 73 ? -1.404 -9.193 13.258 1.00 89.94 73 ILE A CA 1
ATOM 574 C C . ILE A 1 73 ? -2.668 -8.453 13.700 1.00 89.94 73 ILE A C 1
ATOM 576 O O . ILE A 1 73 ? -2.823 -8.132 14.879 1.00 89.94 73 ILE A O 1
ATOM 580 N N . VAL A 1 74 ? -3.579 -8.197 12.761 1.00 89.12 74 VAL A N 1
ATOM 581 C CA . VAL A 1 74 ? -4.776 -7.383 12.977 1.00 89.12 74 VAL A CA 1
ATOM 582 C C . VAL A 1 74 ? -5.800 -8.129 13.824 1.00 89.12 74 VAL A C 1
ATOM 584 O O . VAL A 1 74 ? -6.455 -7.505 14.658 1.00 89.12 74 VAL A O 1
ATOM 587 N N . LYS A 1 75 ? -5.935 -9.454 13.657 1.00 86.06 75 LYS A N 1
ATOM 588 C CA . LYS A 1 75 ? -6.816 -10.314 14.474 1.00 86.06 75 LYS A CA 1
ATOM 589 C C . LYS A 1 75 ? -8.238 -9.748 14.640 1.00 86.06 75 LYS A C 1
ATOM 591 O O . LYS A 1 75 ? -8.787 -9.737 15.740 1.00 86.06 75 LYS A O 1
ATOM 596 N N . GLY A 1 76 ? -8.815 -9.215 13.560 1.00 81.31 76 GLY A N 1
ATOM 597 C CA . GLY A 1 76 ? -10.171 -8.645 13.546 1.00 81.31 76 GLY A CA 1
ATOM 598 C C . GLY A 1 76 ? -10.322 -7.241 14.156 1.00 81.31 76 GLY A C 1
ATOM 599 O O . GLY A 1 76 ? -11.445 -6.735 14.262 1.00 81.31 76 GLY A O 1
ATOM 600 N N . LYS A 1 77 ? -9.227 -6.577 14.546 1.00 88.75 77 LYS A N 1
ATOM 601 C CA . LYS A 1 77 ? -9.230 -5.161 14.948 1.00 88.75 77 LYS A CA 1
ATOM 602 C C . LYS A 1 77 ? -9.490 -4.216 13.768 1.00 88.75 77 LYS A C 1
ATOM 604 O O . LYS A 1 77 ? -9.599 -4.636 12.616 1.00 88.75 77 LYS A O 1
ATOM 609 N N . THR A 1 78 ? -9.743 -2.940 14.049 1.00 91.62 78 THR A N 1
ATOM 610 C CA . THR A 1 78 ? -10.049 -1.950 13.004 1.00 91.62 78 THR A CA 1
ATOM 611 C C . THR A 1 78 ? -8.803 -1.646 12.177 1.00 91.62 78 THR A C 1
ATOM 613 O O . THR A 1 78 ? -7.714 -1.479 12.722 1.00 91.62 78 THR A O 1
ATOM 616 N N . PHE A 1 79 ? -8.958 -1.625 10.854 1.00 92.50 79 PHE A N 1
ATOM 617 C CA . PHE A 1 79 ? -7.847 -1.595 9.909 1.00 92.50 79 PHE A CA 1
ATOM 618 C C . PHE A 1 79 ? -8.108 -0.582 8.802 1.00 92.50 79 PHE A C 1
ATOM 620 O O . PHE A 1 79 ? -9.212 -0.528 8.258 1.00 92.50 79 PHE A O 1
ATOM 627 N N . LEU A 1 80 ? -7.079 0.189 8.472 1.00 94.31 80 LEU A N 1
ATOM 628 C CA . LEU A 1 80 ? -7.043 1.099 7.338 1.00 94.31 80 LEU A CA 1
ATOM 629 C C . LEU A 1 80 ? -5.864 0.732 6.438 1.00 94.31 80 LEU A C 1
ATOM 631 O O . LEU A 1 80 ? -4.718 0.733 6.883 1.00 94.31 80 LEU A O 1
ATOM 635 N N . GLU A 1 81 ? -6.140 0.490 5.163 1.00 95.19 81 GLU A N 1
ATOM 636 C CA . GLU A 1 81 ? -5.112 0.343 4.134 1.00 95.19 81 GLU A CA 1
ATOM 637 C C . GLU A 1 81 ? -5.003 1.629 3.313 1.00 95.19 81 GLU A C 1
ATOM 639 O O . GLU A 1 81 ? -5.994 2.114 2.763 1.00 95.19 81 GLU A O 1
ATOM 644 N N . VAL A 1 82 ? -3.791 2.172 3.207 1.00 95.56 82 VAL A N 1
ATOM 645 C CA . VAL A 1 82 ? -3.461 3.246 2.264 1.00 95.56 82 VAL A CA 1
ATOM 646 C C . VAL A 1 82 ? -2.957 2.610 0.972 1.00 95.56 82 VAL A C 1
ATOM 648 O O . VAL A 1 82 ? -2.128 1.706 1.007 1.00 95.56 82 VAL A O 1
ATOM 651 N N . GLY A 1 83 ? -3.446 3.083 -0.178 1.00 93.50 83 GLY A N 1
ATOM 652 C CA . GLY A 1 83 ? -3.025 2.550 -1.477 1.00 93.50 83 GLY A CA 1
ATOM 653 C C . GLY A 1 83 ? -3.549 1.138 -1.762 1.00 93.50 83 GLY A C 1
ATOM 654 O O . GLY A 1 83 ? -2.801 0.299 -2.247 1.00 93.50 83 GLY A O 1
ATOM 655 N N . VAL A 1 84 ? -4.840 0.898 -1.498 1.00 91.19 84 VAL A N 1
ATOM 656 C CA . VAL A 1 84 ? -5.513 -0.420 -1.547 1.00 91.19 84 VAL A CA 1
ATOM 657 C C . VAL A 1 84 ? -5.283 -1.242 -2.826 1.00 91.19 84 VAL A C 1
ATOM 659 O O . VAL A 1 84 ? -5.351 -2.467 -2.794 1.00 91.19 84 VAL A O 1
ATOM 662 N N . GLY A 1 85 ? -5.005 -0.604 -3.969 1.00 92.44 85 GLY A N 1
ATOM 663 C CA . GLY A 1 85 ? -4.664 -1.296 -5.215 1.00 92.44 85 GLY A CA 1
ATOM 664 C C . GLY A 1 85 ? -5.734 -2.307 -5.645 1.00 92.44 85 GLY A C 1
ATOM 665 O O . GLY A 1 85 ? -6.874 -1.938 -5.915 1.00 92.44 85 GLY A O 1
ATOM 666 N N . SER A 1 86 ? -5.363 -3.588 -5.718 1.00 91.81 86 SER A N 1
ATOM 667 C CA . SER A 1 86 ? -6.289 -4.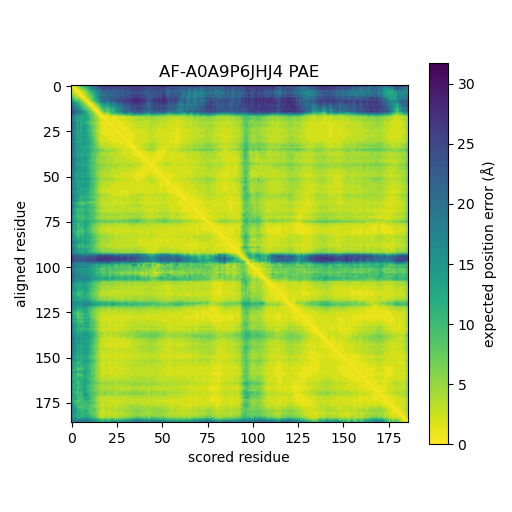694 -6.021 1.00 91.81 86 SER A CA 1
ATOM 668 C C . SER A 1 86 ? -7.262 -5.015 -4.875 1.00 91.81 86 SER A C 1
ATOM 670 O O . SER A 1 86 ? -8.269 -5.690 -5.085 1.00 91.81 86 SER A O 1
ATOM 672 N N . GLY A 1 87 ? -6.973 -4.546 -3.661 1.00 90.81 87 GLY A N 1
ATOM 673 C CA . GLY A 1 87 ? -7.731 -4.821 -2.446 1.00 90.81 87 GLY A CA 1
ATOM 674 C C . GLY A 1 87 ? -7.470 -6.187 -1.828 1.00 90.81 87 GLY A C 1
ATOM 675 O O . GLY A 1 87 ? -8.181 -6.551 -0.902 1.00 90.81 87 GLY A O 1
ATOM 676 N N . ILE A 1 88 ? -6.474 -6.946 -2.295 1.00 91.19 88 ILE A N 1
ATOM 677 C CA . ILE A 1 88 ? -6.187 -8.285 -1.757 1.00 91.19 88 ILE A CA 1
ATOM 678 C C . ILE A 1 88 ? -5.886 -8.266 -0.249 1.00 91.19 88 ILE A C 1
ATOM 680 O O . ILE A 1 88 ? -6.386 -9.114 0.482 1.00 91.19 88 ILE A O 1
ATOM 684 N N . ILE A 1 89 ? -5.131 -7.279 0.239 1.00 92.00 89 ILE A N 1
ATOM 685 C CA . ILE A 1 89 ? -4.787 -7.161 1.663 1.00 92.00 89 ILE A CA 1
ATOM 686 C C . ILE A 1 89 ? -6.032 -6.813 2.475 1.00 92.00 89 ILE A C 1
ATOM 688 O O . ILE A 1 89 ? -6.402 -7.547 3.392 1.00 92.00 89 ILE A O 1
ATOM 692 N N . ALA A 1 90 ? -6.717 -5.737 2.092 1.00 89.19 90 ALA A N 1
ATOM 693 C CA . ALA A 1 90 ? -8.007 -5.359 2.637 1.00 89.19 90 ALA A CA 1
ATOM 694 C C . ALA A 1 90 ? -9.010 -6.520 2.699 1.00 89.19 90 ALA A C 1
ATOM 696 O O . ALA A 1 90 ? -9.732 -6.625 3.688 1.00 89.19 90 ALA A O 1
ATOM 697 N N . LEU A 1 91 ? -9.093 -7.364 1.663 1.00 86.69 91 LEU A N 1
ATOM 698 C CA . LEU A 1 91 ? -10.019 -8.502 1.605 1.00 86.69 91 LEU A CA 1
ATOM 699 C C . LEU A 1 91 ? -9.698 -9.558 2.657 1.00 86.69 91 LEU A C 1
ATOM 701 O O . LEU A 1 91 ? -10.610 -10.045 3.316 1.00 86.69 91 LEU A O 1
ATOM 705 N N . HIS A 1 92 ? -8.416 -9.873 2.845 1.00 85.44 92 HIS A N 1
ATOM 706 C CA . HIS A 1 92 ? -7.967 -10.809 3.876 1.00 85.44 92 HIS A CA 1
ATOM 707 C C . HIS A 1 92 ? -8.224 -10.289 5.292 1.00 85.44 92 HIS A C 1
ATOM 709 O O . HIS A 1 92 ? -8.647 -11.033 6.169 1.00 85.44 92 HIS A O 1
ATOM 715 N N . VAL A 1 93 ? -7.992 -8.996 5.521 1.00 82.94 93 VAL A N 1
ATOM 716 C CA . VAL A 1 93 ? -8.205 -8.371 6.837 1.00 82.94 93 VAL A CA 1
ATOM 717 C C . VAL A 1 93 ? -9.686 -7.998 7.066 1.00 82.94 93 VAL A C 1
ATOM 719 O O . VAL A 1 93 ? -10.123 -7.793 8.199 1.00 82.94 93 VAL A O 1
ATOM 722 N N . ALA A 1 94 ? -10.460 -7.939 5.981 1.00 66.56 94 ALA A N 1
ATOM 723 C CA . ALA A 1 94 ? -11.894 -7.688 5.859 1.00 66.56 94 ALA A CA 1
ATOM 724 C C . ALA A 1 94 ? -12.436 -6.452 6.606 1.00 66.56 94 ALA A C 1
ATOM 726 O O . ALA A 1 94 ? -13.328 -6.577 7.450 1.00 66.56 94 ALA A O 1
ATOM 727 N N . ARG A 1 95 ? -11.977 -5.238 6.232 1.00 59.06 95 ARG A N 1
ATOM 728 C CA . ARG A 1 95 ? -12.632 -3.961 6.624 1.00 59.06 95 ARG A CA 1
ATOM 729 C C . ARG A 1 95 ? -12.709 -2.801 5.598 1.00 59.06 95 ARG A C 1
ATOM 731 O O . ARG A 1 95 ? -13.153 -1.726 5.994 1.00 59.06 95 ARG A O 1
ATOM 738 N N . THR A 1 96 ? -12.407 -2.945 4.300 1.00 52.38 96 THR A N 1
ATOM 739 C CA . THR A 1 96 ? -12.488 -1.796 3.343 1.00 52.38 96 THR A CA 1
ATOM 740 C C . THR A 1 96 ? -12.967 -2.185 1.929 1.00 52.38 96 THR A C 1
ATOM 742 O O . THR A 1 96 ? -12.338 -2.979 1.271 1.00 52.38 96 THR A O 1
ATOM 745 N N . GLY A 1 97 ? -14.080 -1.649 1.412 1.00 40.31 97 GLY A N 1
ATOM 746 C CA . GLY A 1 97 ? -14.877 -2.274 0.331 1.00 40.31 97 GLY A CA 1
ATOM 747 C C . GLY A 1 97 ? -14.658 -1.788 -1.110 1.00 40.31 97 GLY A C 1
ATOM 748 O O . GLY A 1 97 ? -14.953 -0.637 -1.406 1.00 40.31 97 GLY A O 1
ATOM 749 N N . SER A 1 98 ? -14.235 -2.675 -2.027 1.00 53.38 98 SER A N 1
ATOM 750 C CA . SER A 1 98 ? -14.162 -2.462 -3.497 1.00 53.38 98 SER A CA 1
ATOM 751 C C . SER A 1 98 ? -15.115 -3.391 -4.269 1.00 53.38 98 SER A C 1
ATOM 753 O O . SER A 1 98 ? -15.761 -4.249 -3.676 1.00 53.38 98 SER A O 1
ATOM 755 N N . LYS A 1 99 ? -15.143 -3.324 -5.611 1.00 58.25 99 LYS A N 1
ATOM 756 C CA . LYS A 1 99 ? -15.817 -4.334 -6.463 1.00 58.25 99 LYS A CA 1
ATOM 757 C C . LYS A 1 99 ? -15.401 -5.780 -6.127 1.00 58.25 99 LYS A C 1
ATOM 759 O O . LYS A 1 99 ? -16.211 -6.702 -6.230 1.00 58.25 99 LYS A O 1
ATOM 764 N N . ASN A 1 100 ? -14.156 -5.987 -5.688 1.00 69.69 100 ASN A N 1
ATOM 765 C CA . ASN A 1 100 ? -13.694 -7.309 -5.263 1.00 69.69 100 ASN A CA 1
ATOM 766 C C . ASN A 1 100 ? -14.340 -7.744 -3.940 1.00 69.69 100 ASN A C 1
ATOM 768 O O . ASN A 1 100 ? -14.529 -8.932 -3.728 1.00 69.69 100 ASN A O 1
ATOM 772 N N . PHE A 1 101 ? -14.766 -6.817 -3.081 1.00 72.31 101 PHE A N 1
ATOM 773 C CA . PHE A 1 101 ? -15.514 -7.156 -1.870 1.00 72.31 101 PHE A CA 1
ATOM 774 C C . PHE A 1 101 ? -16.904 -7.663 -2.205 1.00 72.31 101 PHE A C 1
ATOM 776 O O . PHE A 1 101 ? -17.275 -8.727 -1.726 1.00 72.31 101 PHE A O 1
ATOM 783 N N . GLU A 1 102 ? -17.633 -6.962 -3.075 1.00 75.00 102 GLU A N 1
ATOM 784 C CA . GLU A 1 102 ? -18.967 -7.395 -3.511 1.00 75.00 102 GLU A CA 1
ATOM 785 C C . GLU A 1 102 ? -18.923 -8.795 -4.130 1.00 75.00 102 GLU A C 1
ATOM 787 O O . GLU A 1 102 ? -19.720 -9.658 -3.767 1.00 75.00 102 GLU A O 1
ATOM 792 N N . THR A 1 103 ? -17.932 -9.039 -4.994 1.00 78.94 103 THR A N 1
ATOM 793 C CA . THR A 1 103 ? -17.707 -10.345 -5.638 1.00 78.94 103 THR A CA 1
ATOM 794 C C . THR A 1 103 ? -17.447 -11.456 -4.615 1.00 78.94 103 THR A C 1
ATOM 796 O O . THR A 1 103 ? -17.870 -12.588 -4.824 1.00 78.94 103 THR A O 1
ATOM 799 N N . ASN A 1 104 ? -16.813 -11.131 -3.485 1.00 76.19 104 ASN A N 1
ATOM 800 C CA . ASN A 1 104 ? -16.511 -12.072 -2.405 1.00 76.19 104 ASN A CA 1
ATOM 801 C C . ASN A 1 104 ? -17.507 -11.973 -1.223 1.00 76.19 104 ASN A C 1
ATOM 803 O O . ASN A 1 104 ? -17.239 -12.499 -0.146 1.00 76.19 104 ASN A O 1
ATOM 807 N N . GLY A 1 105 ? -18.658 -11.303 -1.387 1.00 75.25 105 GLY A N 1
ATOM 808 C CA . GLY A 1 105 ? -19.706 -11.204 -0.358 1.00 75.25 105 GLY A CA 1
ATOM 809 C C . GLY A 1 105 ? -19.358 -10.340 0.865 1.00 75.25 105 GLY A C 1
ATOM 810 O O . GLY A 1 105 ? -19.999 -10.458 1.910 1.00 75.25 105 GLY A O 1
ATOM 811 N N . LEU A 1 106 ? -18.357 -9.468 0.754 1.00 73.56 106 LEU A N 1
ATOM 812 C CA . LEU A 1 106 ? -17.868 -8.594 1.819 1.00 73.56 106 LEU A CA 1
ATOM 813 C C . LEU A 1 106 ? -18.335 -7.141 1.626 1.00 73.56 106 LEU A C 1
ATOM 815 O O . LEU A 1 106 ? -18.738 -6.722 0.542 1.00 73.56 106 LEU A O 1
ATOM 819 N N . LYS A 1 107 ? -18.263 -6.343 2.697 1.00 72.19 107 LYS A N 1
ATOM 820 C CA . LYS A 1 107 ? -18.547 -4.898 2.686 1.00 72.19 107 LYS A CA 1
ATOM 821 C C . LYS A 1 107 ? -17.391 -4.128 3.309 1.00 72.19 107 LYS A C 1
ATOM 823 O O . LYS A 1 107 ? -16.750 -4.615 4.235 1.00 72.19 107 LYS A O 1
ATOM 828 N N . GLY A 1 108 ? -17.191 -2.894 2.870 1.00 73.75 108 GLY A N 1
ATOM 829 C CA . GLY A 1 108 ? -16.325 -1.953 3.567 1.00 73.75 108 GLY A CA 1
ATOM 830 C C . GLY A 1 108 ? -16.380 -0.557 2.959 1.00 73.75 108 GLY A C 1
ATOM 831 O O . GLY A 1 108 ? -17.154 -0.302 2.041 1.00 73.75 108 GLY A O 1
ATOM 832 N N . ASP A 1 109 ? -15.529 0.327 3.467 1.00 85.06 109 ASP A N 1
ATOM 833 C CA . ASP A 1 109 ? -15.428 1.732 3.062 1.00 85.06 109 ASP A CA 1
ATOM 834 C C . ASP A 1 109 ? -14.180 1.942 2.188 1.00 85.06 109 ASP A C 1
ATOM 836 O O . ASP A 1 109 ? -13.072 1.625 2.622 1.00 85.06 109 ASP A O 1
ATOM 840 N N . ILE A 1 110 ? -14.354 2.428 0.954 1.00 87.69 110 ILE A N 1
ATOM 841 C CA . ILE A 1 110 ? -13.255 2.840 0.070 1.00 87.69 110 ILE A CA 1
ATOM 842 C C . ILE A 1 110 ? -13.446 4.278 -0.354 1.00 87.69 110 ILE A C 1
ATOM 844 O O . ILE A 1 110 ? -14.527 4.702 -0.760 1.00 87.69 110 ILE A O 1
ATOM 848 N N . ARG A 1 111 ? -12.336 5.012 -0.309 1.00 91.00 111 ARG A N 1
ATOM 849 C CA . ARG A 1 111 ? -12.277 6.431 -0.628 1.00 91.00 111 ARG A CA 1
ATOM 850 C C . ARG A 1 111 ? -11.086 6.695 -1.532 1.00 91.00 111 ARG A C 1
ATOM 852 O O . ARG A 1 111 ? -9.995 6.181 -1.293 1.00 91.00 111 ARG A O 1
ATOM 859 N N . LEU A 1 112 ? -11.291 7.534 -2.540 1.00 93.25 112 LEU A N 1
ATOM 860 C CA . LEU A 1 112 ? -10.185 8.191 -3.225 1.00 93.25 112 LEU A CA 1
ATOM 861 C C . LEU A 1 112 ? -9.655 9.295 -2.302 1.00 93.25 112 LEU A C 1
ATOM 863 O O . LEU A 1 112 ? -10.429 10.137 -1.851 1.00 93.25 112 LEU A O 1
ATOM 867 N N . SER A 1 113 ? -8.362 9.268 -1.990 1.00 94.81 113 SER A N 1
ATOM 868 C CA . SER A 1 113 ? -7.751 10.153 -0.995 1.00 94.81 113 SER A CA 1
ATOM 869 C C . SER A 1 113 ? -6.281 10.398 -1.323 1.00 94.81 113 SER A C 1
ATOM 871 O O . SER A 1 113 ? -5.601 9.486 -1.795 1.00 94.81 113 SER A O 1
ATOM 873 N N . ASP A 1 114 ? -5.774 11.593 -1.017 1.00 96.69 114 ASP A N 1
ATOM 874 C CA . ASP A 1 114 ? -4.340 11.794 -0.788 1.00 96.69 114 ASP A CA 1
ATOM 875 C C . ASP A 1 114 ? -4.051 11.445 0.675 1.00 96.69 114 ASP A C 1
ATOM 877 O O . ASP A 1 114 ? -4.434 12.189 1.586 1.00 96.69 114 ASP A O 1
ATOM 881 N N . LEU A 1 115 ? -3.448 10.276 0.901 1.00 96.19 115 LEU A N 1
ATOM 882 C CA . LEU A 1 115 ? -3.230 9.696 2.227 1.00 96.19 115 LEU A CA 1
ATOM 883 C C . LEU A 1 115 ? -4.511 9.765 3.084 1.00 96.19 115 LEU A C 1
ATOM 885 O O . LEU A 1 115 ? -5.511 9.123 2.763 1.00 96.19 115 LEU A O 1
ATOM 889 N N . PHE A 1 116 ? -4.512 10.568 4.150 1.00 96.75 116 PHE A N 1
ATOM 890 C CA . PHE A 1 116 ? -5.597 10.651 5.130 1.00 96.75 116 PHE A CA 1
ATOM 891 C C . PHE A 1 116 ? -6.597 11.793 4.887 1.00 96.75 116 PHE A C 1
ATOM 893 O O . PHE A 1 116 ? -7.502 11.985 5.691 1.00 96.75 116 PHE A O 1
ATOM 900 N N . THR A 1 117 ? -6.456 12.564 3.805 1.00 96.62 117 THR A N 1
ATOM 901 C CA . THR A 1 117 ? -7.270 13.776 3.555 1.00 96.62 117 THR A CA 1
ATOM 902 C C . THR A 1 117 ? -8.775 13.526 3.441 1.00 96.62 117 THR A C 1
ATOM 904 O O . THR A 1 117 ? -9.561 14.415 3.758 1.00 96.62 117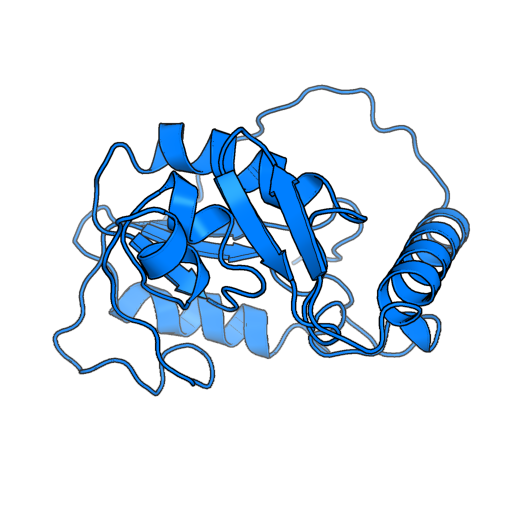 THR A O 1
ATOM 907 N N . ALA A 1 118 ? -9.195 12.324 3.042 1.00 95.56 118 ALA A N 1
ATOM 908 C CA . ALA A 1 118 ? -10.606 11.937 2.992 1.00 95.56 118 ALA A CA 1
ATOM 909 C C . ALA A 1 118 ? -11.153 11.379 4.324 1.00 95.56 118 ALA A C 1
ATOM 911 O O . ALA A 1 118 ? -12.295 10.905 4.372 1.00 95.56 118 ALA A O 1
ATOM 912 N N . LEU A 1 119 ? -10.358 11.361 5.400 1.00 93.38 119 LEU A N 1
ATOM 913 C CA . LEU A 1 119 ? -10.793 10.884 6.713 1.00 93.38 119 LEU A CA 1
ATOM 914 C C . LEU A 1 119 ? -11.381 12.027 7.541 1.00 93.38 119 LEU A C 1
ATOM 916 O O . LEU A 1 119 ? -10.853 13.134 7.589 1.00 93.38 119 LEU A O 1
ATOM 920 N N . GLY A 1 120 ? -12.492 11.748 8.225 1.00 90.38 120 GLY A N 1
ATOM 921 C CA . GLY A 1 120 ? -13.095 12.709 9.146 1.00 90.38 120 GLY A CA 1
ATOM 922 C C . GLY A 1 120 ? -12.290 12.818 10.449 1.00 90.38 120 GLY A C 1
ATOM 923 O O . GLY A 1 120 ? -11.660 11.834 10.847 1.00 90.38 120 GLY A O 1
ATOM 924 N N . PRO A 1 121 ? -12.370 13.950 11.174 1.00 83.50 121 PRO A N 1
ATOM 925 C CA . PRO A 1 121 ? -11.576 14.214 12.382 1.00 83.50 121 PRO A CA 1
ATOM 926 C C . PRO A 1 121 ? -11.842 13.251 13.556 1.00 83.50 121 PRO A C 1
ATOM 928 O O . PRO A 1 121 ? -11.045 13.184 14.485 1.00 83.50 121 PRO A O 1
ATOM 931 N N . GLY A 1 122 ? -12.943 12.493 13.526 1.00 88.56 122 GLY A N 1
ATOM 932 C CA . GLY A 1 122 ? -13.254 11.451 14.513 1.00 88.56 122 GLY A CA 1
ATOM 933 C C . GLY A 1 122 ? -12.841 10.034 14.100 1.00 88.56 122 GLY A C 1
ATOM 934 O O . GLY A 1 122 ? -13.129 9.088 14.827 1.00 88.56 122 GLY A O 1
ATOM 935 N N . THR A 1 123 ? -12.219 9.858 12.932 1.00 93.38 123 THR A N 1
ATOM 936 C CA . THR A 1 123 ? -11.853 8.528 12.428 1.00 93.38 123 THR A CA 1
ATOM 937 C C . THR A 1 123 ? -10.718 7.957 13.263 1.00 93.38 123 THR A C 1
ATOM 939 O O . THR A 1 123 ? -9.661 8.578 13.376 1.00 93.38 123 THR A O 1
ATOM 942 N N . LYS A 1 124 ? -10.923 6.764 13.823 1.00 94.81 124 LYS A N 1
ATOM 943 C CA . LYS A 1 124 ? -9.918 6.053 14.608 1.00 94.81 124 LYS A CA 1
ATOM 944 C C . LYS A 1 124 ? -9.886 4.574 14.252 1.00 94.81 124 LYS A C 1
ATOM 946 O O . LYS A 1 124 ? -10.938 3.945 14.149 1.00 94.81 124 LYS A O 1
ATOM 951 N N . VAL A 1 125 ? -8.682 4.041 14.067 1.00 94.56 125 VAL A N 1
ATOM 952 C CA . VAL A 1 125 ? -8.437 2.624 13.785 1.00 94.56 125 VAL A CA 1
ATOM 953 C C . VAL A 1 125 ? -7.304 2.069 14.648 1.00 94.56 125 VAL A C 1
ATOM 955 O O . VAL A 1 125 ? -6.479 2.813 15.170 1.00 94.56 125 VAL A O 1
ATOM 958 N N . ASP A 1 126 ? -7.246 0.752 14.802 1.00 94.62 126 ASP A N 1
ATOM 959 C CA . ASP A 1 126 ? -6.201 0.078 15.574 1.00 94.62 126 ASP A CA 1
ATOM 960 C C . ASP A 1 126 ? -4.925 -0.103 14.750 1.00 94.62 126 ASP A C 1
ATOM 962 O O . ASP A 1 126 ? -3.825 -0.006 15.287 1.00 94.62 126 ASP A O 1
ATOM 966 N N . TYR A 1 127 ? -5.058 -0.340 13.445 1.00 96.06 127 TYR A N 1
ATOM 967 C CA . TYR A 1 127 ? -3.927 -0.527 12.545 1.00 96.06 127 TYR A CA 1
ATOM 968 C C . TYR A 1 127 ? -4.093 0.281 11.266 1.00 96.06 127 TYR A C 1
ATOM 970 O O . TYR A 1 127 ? -5.149 0.262 10.633 1.00 96.06 127 TYR A O 1
ATOM 978 N N . ILE A 1 128 ? -3.018 0.948 10.860 1.00 96.56 128 ILE A N 1
ATOM 979 C CA . ILE A 1 128 ? -2.903 1.581 9.548 1.00 96.56 128 ILE A CA 1
ATOM 980 C C . ILE A 1 128 ? -1.756 0.891 8.829 1.00 96.56 128 ILE A C 1
ATOM 982 O O . ILE A 1 128 ? -0.663 0.815 9.380 1.00 96.56 128 ILE A O 1
ATOM 986 N N . PHE A 1 129 ? -1.984 0.410 7.614 1.00 97.12 129 PHE A N 1
ATOM 987 C CA . PHE A 1 129 ? -0.961 -0.234 6.800 1.00 97.12 129 PHE A CA 1
ATOM 988 C C . PHE A 1 129 ? -0.782 0.478 5.466 1.00 97.12 129 PHE A C 1
ATOM 990 O O . PHE A 1 129 ? -1.753 0.915 4.845 1.00 97.12 129 PHE A O 1
ATOM 997 N N . TRP A 1 130 ? 0.466 0.564 5.021 1.00 97.06 130 TRP A N 1
ATOM 998 C CA . TRP A 1 130 ? 0.806 0.950 3.662 1.00 97.06 130 TRP A CA 1
ATOM 999 C C . TRP A 1 130 ? 1.980 0.112 3.163 1.00 97.06 130 TRP A C 1
ATOM 1001 O O . TRP A 1 130 ? 3.033 0.065 3.802 1.00 97.06 130 TRP A O 1
ATOM 1011 N N . ASN A 1 131 ? 1.805 -0.530 2.008 1.00 95.69 131 ASN A N 1
ATOM 1012 C CA . ASN A 1 131 ? 2.924 -1.042 1.226 1.00 95.69 131 ASN A CA 1
ATOM 1013 C C . ASN A 1 131 ? 3.498 0.116 0.398 1.00 95.69 131 ASN A C 1
ATOM 1015 O O . ASN A 1 131 ? 2.964 0.437 -0.666 1.00 95.69 131 ASN A O 1
ATOM 1019 N N . HIS A 1 132 ? 4.500 0.808 0.938 1.00 95.19 132 HIS A N 1
ATOM 1020 C CA . HIS A 1 132 ? 4.921 2.094 0.393 1.00 95.19 132 HIS A CA 1
ATOM 1021 C C . HIS A 1 132 ? 5.832 1.943 -0.842 1.00 95.19 132 HIS A C 1
ATOM 1023 O O . HIS A 1 132 ? 6.594 0.976 -0.941 1.00 95.19 132 HIS A O 1
ATOM 1029 N N . PRO A 1 133 ? 5.819 2.919 -1.767 1.00 95.38 133 PRO A N 1
ATOM 1030 C CA . PRO A 1 133 ? 6.795 3.015 -2.848 1.00 95.38 133 PRO A CA 1
ATOM 1031 C C . PRO A 1 133 ? 8.218 3.134 -2.283 1.00 95.38 133 PRO A C 1
ATOM 1033 O O . PRO A 1 133 ? 8.494 4.016 -1.472 1.00 95.38 133 PRO A O 1
ATOM 1036 N N . TRP A 1 134 ? 9.124 2.241 -2.681 1.00 94.12 134 TRP A N 1
ATOM 1037 C CA . TRP A 1 134 ? 10.441 2.094 -2.044 1.00 94.12 134 TRP A CA 1
ATOM 1038 C C . TRP A 1 134 ? 11.583 2.836 -2.750 1.00 94.12 134 TRP A C 1
ATOM 1040 O O . TRP A 1 134 ? 12.713 2.810 -2.268 1.00 94.12 134 TRP A O 1
ATOM 1050 N N . GLN A 1 135 ? 11.343 3.425 -3.919 1.00 95.62 135 GLN A N 1
ATOM 1051 C CA . GLN A 1 135 ? 12.351 4.215 -4.619 1.00 95.62 135 GLN A CA 1
ATOM 1052 C C . GLN A 1 135 ? 12.314 5.646 -4.092 1.00 95.62 135 GLN A C 1
ATOM 1054 O O . GLN A 1 135 ? 11.266 6.283 -4.112 1.00 95.62 135 GLN A O 1
ATOM 1059 N N . ILE A 1 136 ? 13.468 6.137 -3.636 1.00 94.69 136 ILE A N 1
ATOM 1060 C CA . ILE A 1 136 ? 13.637 7.490 -3.086 1.00 94.69 136 ILE A CA 1
ATOM 1061 C C . ILE A 1 136 ? 13.913 8.542 -4.168 1.00 94.69 136 ILE A C 1
ATOM 1063 O O . ILE A 1 136 ? 13.692 9.728 -3.954 1.00 94.69 136 ILE A O 1
ATOM 1067 N N . SER A 1 137 ? 14.420 8.139 -5.332 1.00 93.62 137 SER A N 1
ATOM 1068 C CA . SER A 1 137 ? 14.814 9.053 -6.405 1.00 93.62 137 SER A CA 1
ATOM 1069 C C . SER A 1 137 ? 14.386 8.529 -7.770 1.00 93.62 137 SER A C 1
ATOM 1071 O O . SER A 1 137 ? 14.294 7.324 -8.008 1.00 93.62 137 SER A O 1
ATOM 1073 N N . ASN A 1 138 ? 14.178 9.452 -8.707 1.00 92.56 138 ASN A N 1
ATOM 1074 C CA . ASN A 1 138 ? 13.853 9.147 -10.101 1.00 92.56 138 ASN A CA 1
ATOM 1075 C C . ASN A 1 138 ? 15.061 8.665 -10.932 1.00 92.56 138 ASN A C 1
ATOM 1077 O O . ASN A 1 138 ? 14.933 8.443 -12.129 1.00 92.56 138 ASN A O 1
ATOM 1081 N N . THR A 1 139 ? 16.226 8.450 -10.314 1.00 92.12 139 THR A N 1
ATOM 1082 C CA . THR A 1 139 ? 17.449 7.971 -10.987 1.00 92.12 139 THR A CA 1
ATOM 1083 C C . THR A 1 139 ? 17.384 6.493 -11.389 1.00 92.12 139 THR A C 1
ATOM 1085 O O . THR A 1 139 ? 18.363 5.934 -11.877 1.00 92.12 139 THR A O 1
ATOM 1088 N N . VAL A 1 140 ? 16.246 5.845 -11.145 1.00 91.38 140 VAL A N 1
ATOM 1089 C CA . VAL A 1 140 ? 15.948 4.457 -11.501 1.00 91.38 140 VAL A CA 1
ATOM 1090 C C . VAL A 1 140 ? 15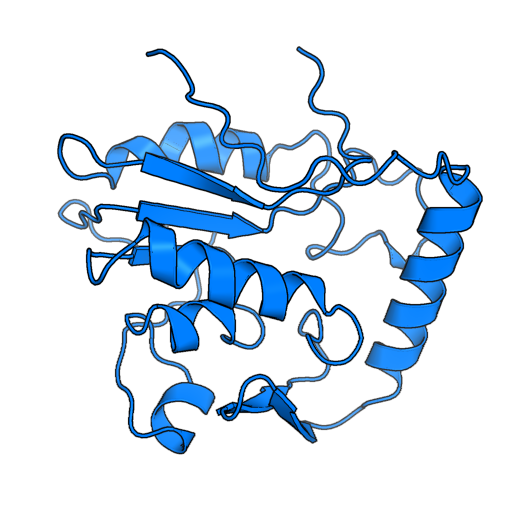.435 4.348 -12.934 1.00 91.38 140 VAL A C 1
ATOM 1092 O O . VAL A 1 140 ? 15.089 5.343 -13.569 1.00 91.38 140 VAL A O 1
ATOM 1095 N N . VAL A 1 141 ? 15.345 3.124 -13.454 1.00 92.94 141 VAL A N 1
ATOM 1096 C CA . VAL A 1 141 ? 14.774 2.880 -14.787 1.00 92.94 141 VAL A CA 1
ATOM 1097 C C . VAL A 1 141 ? 13.332 3.395 -14.893 1.00 92.94 141 VAL A C 1
ATOM 1099 O O . VAL A 1 141 ? 12.562 3.311 -13.934 1.00 92.94 141 VAL A O 1
ATOM 1102 N N . ASN A 1 142 ? 12.955 3.900 -16.072 1.00 93.94 142 ASN A N 1
ATOM 1103 C CA . ASN A 1 142 ? 11.675 4.580 -16.321 1.00 93.94 142 ASN A CA 1
ATOM 1104 C C . ASN A 1 142 ? 10.453 3.775 -15.863 1.00 93.94 142 ASN A C 1
ATOM 1106 O O . ASN A 1 142 ? 9.467 4.332 -15.394 1.00 93.94 142 ASN A O 1
ATOM 1110 N N . GLU A 1 143 ? 10.500 2.449 -15.977 1.00 93.94 143 GLU A N 1
ATOM 1111 C CA . GLU A 1 143 ? 9.405 1.572 -15.578 1.00 93.94 143 GLU A CA 1
ATOM 1112 C C . GLU A 1 143 ? 9.075 1.637 -14.084 1.00 93.94 143 GLU A C 1
ATOM 1114 O O . GLU A 1 143 ? 7.940 1.316 -13.728 1.00 93.94 143 GLU A O 1
ATOM 1119 N N . LEU A 1 144 ? 10.050 2.027 -13.254 1.00 93.69 144 LEU A N 1
ATOM 1120 C CA . LEU A 1 144 ? 9.953 2.196 -11.803 1.00 93.69 144 LEU A CA 1
ATOM 1121 C C . LEU A 1 144 ? 9.690 3.653 -11.391 1.00 93.69 144 LEU A C 1
ATOM 1123 O O . LEU A 1 144 ? 9.604 3.943 -10.199 1.00 93.69 144 LEU A O 1
ATOM 1127 N N . GLN A 1 145 ? 9.539 4.574 -12.341 1.00 95.12 145 GLN A N 1
ATOM 1128 C CA . GLN A 1 145 ? 9.212 5.974 -12.070 1.00 95.12 145 GLN A CA 1
ATOM 1129 C C . GLN A 1 145 ? 7.688 6.172 -12.078 1.00 95.12 145 GLN A C 1
ATOM 1131 O O . GLN A 1 145 ? 7.134 6.897 -12.900 1.00 95.12 145 GLN A O 1
ATOM 1136 N N . SER A 1 146 ? 6.991 5.464 -11.188 1.00 93.94 146 SER A N 1
ATOM 1137 C CA . SER A 1 146 ? 5.537 5.568 -11.013 1.00 93.94 146 SER A CA 1
ATOM 1138 C C . SER A 1 146 ? 5.178 5.686 -9.541 1.00 93.94 146 SER A C 1
ATOM 1140 O O . SER A 1 146 ? 5.945 5.250 -8.688 1.00 93.94 146 SER A O 1
ATOM 1142 N N . GLU A 1 147 ? 3.977 6.166 -9.238 1.00 91.56 147 GLU A N 1
ATOM 1143 C CA . GLU A 1 147 ? 3.452 6.325 -7.878 1.00 91.56 147 GLU A CA 1
ATOM 1144 C C . GLU A 1 147 ? 3.355 5.011 -7.081 1.00 91.56 147 GLU A C 1
ATOM 1146 O O . GLU A 1 147 ? 3.139 5.027 -5.875 1.00 91.56 147 GLU A O 1
ATOM 1151 N N . LYS A 1 148 ? 3.509 3.861 -7.748 1.00 92.62 148 LYS A N 1
ATOM 1152 C CA . LYS A 1 148 ? 3.518 2.523 -7.133 1.00 92.62 148 LYS A CA 1
ATOM 1153 C C . LYS A 1 148 ? 4.883 2.143 -6.561 1.00 92.62 148 LYS A C 1
ATOM 1155 O O . LYS A 1 148 ? 4.973 1.237 -5.741 1.00 92.62 148 LYS A O 1
ATOM 1160 N N . THR A 1 149 ? 5.944 2.772 -7.056 1.00 94.69 149 THR A N 1
ATOM 1161 C CA . THR A 1 149 ? 7.332 2.347 -6.836 1.00 94.69 149 THR A CA 1
ATOM 1162 C C . THR A 1 149 ? 8.238 3.492 -6.403 1.00 94.69 149 THR A C 1
ATOM 1164 O O . THR A 1 149 ? 9.181 3.232 -5.669 1.00 94.69 149 THR A O 1
ATOM 1167 N N . LEU A 1 150 ? 7.929 4.735 -6.783 1.00 96.38 150 LEU A N 1
ATOM 1168 C CA . LEU A 1 150 ? 8.672 5.955 -6.479 1.00 96.38 150 LEU A CA 1
ATOM 1169 C C . LEU A 1 150 ? 7.888 6.888 -5.547 1.00 96.38 150 LEU A C 1
ATOM 1171 O O . LEU A 1 150 ? 6.754 7.262 -5.837 1.00 96.38 150 LEU A O 1
ATOM 1175 N N . ASP A 1 151 ? 8.548 7.297 -4.468 1.00 96.81 151 ASP A N 1
ATOM 1176 C CA . ASP A 1 151 ? 8.172 8.402 -3.587 1.00 96.81 151 ASP A CA 1
ATOM 1177 C C . ASP A 1 151 ? 9.414 9.287 -3.421 1.00 96.81 151 ASP A C 1
ATOM 1179 O O . ASP A 1 151 ? 10.320 8.983 -2.644 1.00 96.81 151 ASP A O 1
ATOM 1183 N N . GLU A 1 152 ? 9.503 10.342 -4.234 1.00 95.69 152 GLU A N 1
ATOM 1184 C CA . GLU A 1 152 ? 10.714 11.156 -4.334 1.00 95.69 152 GLU A CA 1
ATOM 1185 C C . GLU A 1 152 ? 11.031 11.849 -3.002 1.00 95.69 152 GLU A C 1
ATOM 1187 O O . GLU A 1 152 ? 10.228 12.611 -2.462 1.00 95.69 152 GLU A O 1
ATOM 1192 N N . GLY A 1 153 ? 12.211 11.561 -2.450 1.00 95.25 153 GLY A N 1
ATOM 1193 C CA . GLY A 1 153 ? 12.627 12.008 -1.123 1.00 95.25 153 GLY A CA 1
ATOM 1194 C C . GLY A 1 153 ? 11.775 11.450 0.021 1.00 95.25 153 GLY A C 1
ATOM 1195 O O . GLY A 1 153 ? 11.791 12.026 1.106 1.00 95.25 153 GLY A O 1
ATOM 1196 N N . TYR A 1 154 ? 11.006 10.380 -0.212 1.00 96.19 154 TYR A N 1
ATOM 1197 C CA . TYR A 1 154 ? 10.070 9.800 0.754 1.00 96.19 154 TYR A CA 1
ATOM 1198 C C . TYR A 1 154 ? 9.104 10.816 1.372 1.00 96.19 154 TYR A C 1
ATOM 1200 O O . TYR A 1 154 ? 8.807 10.792 2.576 1.00 96.19 154 TYR A O 1
ATOM 1208 N N . GLN A 1 155 ? 8.624 11.754 0.557 1.00 96.50 155 GLN A N 1
ATOM 1209 C CA . GLN A 1 155 ? 7.721 12.807 1.005 1.00 96.50 155 GLN A CA 1
ATOM 1210 C C . GLN A 1 155 ? 6.388 12.227 1.480 1.00 96.50 155 GLN A C 1
ATOM 1212 O O . GLN A 1 155 ? 5.885 12.615 2.541 1.00 96.50 155 GLN A O 1
ATOM 1217 N N . ALA A 1 156 ? 5.819 11.281 0.732 1.00 97.38 156 ALA A N 1
ATOM 1218 C CA . ALA A 1 156 ? 4.565 10.644 1.099 1.00 97.38 156 ALA A CA 1
ATOM 1219 C C . ALA A 1 156 ? 4.737 9.712 2.307 1.00 97.38 156 ALA A C 1
ATOM 1221 O O . ALA A 1 156 ? 3.903 9.757 3.209 1.00 97.38 156 ALA A O 1
ATOM 1222 N N . LEU A 1 157 ? 5.831 8.950 2.405 1.00 96.94 157 LEU A N 1
ATOM 1223 C CA . LEU A 1 157 ? 6.165 8.139 3.586 1.00 96.94 157 LEU A CA 1
ATOM 1224 C C . LEU A 1 157 ? 6.323 8.992 4.846 1.00 96.94 157 LEU A C 1
ATOM 1226 O O . LEU A 1 157 ? 5.767 8.660 5.896 1.00 96.94 157 LEU A O 1
ATOM 1230 N N . SER A 1 158 ? 6.996 10.135 4.734 1.00 96.00 158 SER A N 1
ATOM 1231 C CA . SER A 1 158 ? 7.146 11.079 5.841 1.00 96.00 158 SER A CA 1
ATOM 1232 C C . SER A 1 158 ? 5.791 11.616 6.309 1.00 96.00 158 SER A C 1
ATOM 1234 O O . SER A 1 158 ? 5.509 11.620 7.508 1.00 96.00 158 SER A O 1
ATOM 1236 N N . ARG A 1 159 ? 4.913 12.018 5.377 1.00 97.62 159 ARG A N 1
ATOM 1237 C CA . ARG A 1 159 ? 3.534 12.439 5.687 1.00 97.62 159 ARG A CA 1
ATOM 1238 C C . ARG A 1 159 ? 2.707 11.298 6.275 1.00 97.62 159 ARG A C 1
ATOM 1240 O O . ARG A 1 159 ? 1.966 11.520 7.223 1.00 97.62 159 ARG A O 1
ATOM 1247 N N . TYR A 1 160 ? 2.847 10.085 5.754 1.00 98.00 160 TYR A N 1
ATOM 1248 C CA . TYR A 1 160 ? 2.133 8.903 6.225 1.00 98.00 160 TYR A CA 1
ATOM 1249 C C . TYR A 1 160 ? 2.432 8.611 7.701 1.00 98.00 160 TYR A C 1
ATOM 1251 O O . TYR A 1 160 ? 1.509 8.477 8.505 1.00 98.00 160 TYR A O 1
ATOM 1259 N N . ILE A 1 161 ? 3.712 8.592 8.080 1.00 96.00 161 ILE A N 1
ATOM 1260 C CA . ILE A 1 161 ? 4.129 8.373 9.471 1.00 96.00 161 ILE A CA 1
ATOM 1261 C C . ILE A 1 161 ? 3.718 9.564 10.345 1.00 96.00 161 ILE A C 1
ATOM 1263 O O . ILE A 1 161 ? 3.134 9.383 11.418 1.00 96.00 161 ILE A O 1
ATOM 1267 N N . ARG A 1 162 ? 3.998 10.790 9.879 1.00 95.62 162 ARG A N 1
ATOM 1268 C CA . ARG A 1 162 ? 3.716 12.018 10.628 1.00 95.62 162 ARG A CA 1
ATOM 1269 C C . ARG A 1 162 ? 2.230 12.215 10.869 1.00 95.62 162 ARG A C 1
ATOM 1271 O O . ARG A 1 162 ? 1.880 12.593 11.970 1.00 95.62 162 ARG A O 1
ATOM 1278 N N . ASP A 1 16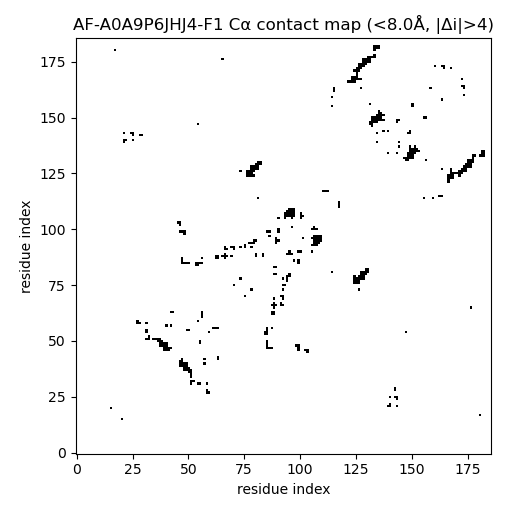3 ? 1.360 11.973 9.899 1.00 96.62 163 ASP A N 1
ATOM 1279 C CA . ASP A 1 163 ? -0.063 12.308 10.014 1.00 96.62 163 ASP A CA 1
ATOM 1280 C C . ASP A 1 163 ? -0.891 11.094 10.475 1.00 96.62 163 ASP A C 1
ATOM 1282 O O . ASP A 1 163 ? -1.915 11.255 11.140 1.00 96.62 163 ASP A O 1
ATOM 1286 N N . GLY A 1 164 ? -0.427 9.867 10.209 1.00 96.12 164 GLY A N 1
ATOM 1287 C CA . GLY A 1 164 ? -1.169 8.633 10.485 1.00 96.12 164 GLY A CA 1
ATOM 1288 C C . GLY A 1 164 ? -1.461 8.391 11.964 1.00 96.12 164 GLY A C 1
ATOM 1289 O O . GLY A 1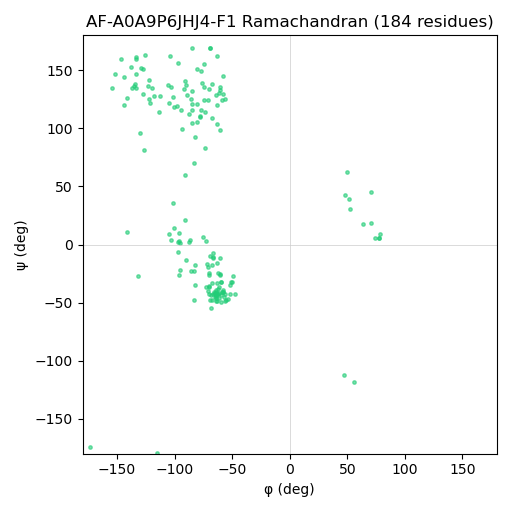 164 ? -2.535 7.899 12.305 1.00 96.12 164 GLY A O 1
ATOM 1290 N N . HIS A 1 165 ? -0.566 8.807 12.866 1.00 94.12 165 HIS A N 1
ATOM 1291 C CA . HIS A 1 165 ? -0.767 8.625 14.309 1.00 94.12 165 HIS A CA 1
ATOM 1292 C C . HIS A 1 165 ? -2.024 9.344 14.828 1.00 94.12 165 HIS A C 1
ATOM 1294 O O . HIS A 1 165 ? -2.624 8.915 15.814 1.00 94.12 165 HIS A O 1
ATOM 1300 N N . THR A 1 166 ? -2.467 10.406 14.145 1.00 95.81 166 THR A N 1
ATOM 1301 C CA . THR A 1 166 ? -3.684 11.146 14.506 1.00 95.81 166 THR A CA 1
ATOM 1302 C C . THR A 1 166 ? -4.956 10.325 14.299 1.00 95.81 166 THR A C 1
ATOM 1304 O O . THR A 1 166 ? -5.969 10.620 14.929 1.00 95.81 166 THR A O 1
ATOM 1307 N N . TYR A 1 167 ? -4.895 9.240 13.523 1.00 96.62 167 TYR A N 1
ATOM 1308 C CA . TYR A 1 167 ? -6.013 8.342 13.231 1.00 96.62 167 TYR A CA 1
ATOM 1309 C C . TYR A 1 167 ? -5.926 7.006 13.981 1.00 96.62 167 TYR A C 1
ATOM 1311 O O . TYR A 1 167 ? -6.726 6.110 13.724 1.00 96.62 167 TYR A O 1
ATOM 1319 N N . LEU A 1 168 ? -4.992 6.856 14.927 1.00 96.62 168 LEU A N 1
ATOM 1320 C CA . LEU A 1 168 ? -4.876 5.646 15.741 1.00 96.62 168 LEU A CA 1
ATOM 1321 C C . LEU A 1 168 ? -5.688 5.726 17.040 1.00 96.62 168 LEU A C 1
ATOM 1323 O O . LEU A 1 168 ? -5.729 6.774 17.699 1.00 96.62 168 LEU A O 1
ATOM 1327 N N . ASN A 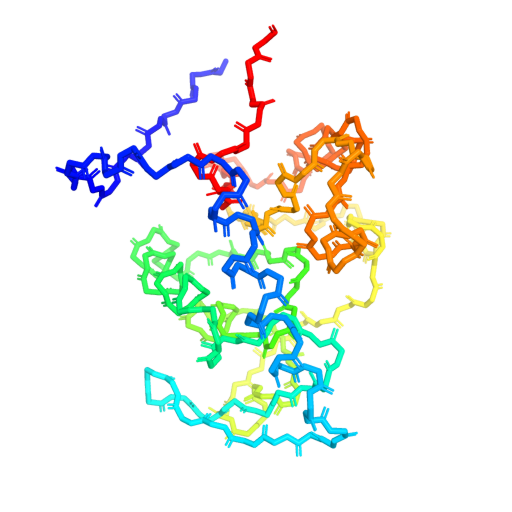1 169 ? -6.306 4.599 17.406 1.00 95.81 169 ASN A N 1
ATOM 1328 C CA . ASN A 1 169 ? -6.761 4.310 18.768 1.00 95.81 169 ASN A CA 1
ATOM 1329 C C . ASN A 1 169 ? -5.566 4.239 19.733 1.00 95.81 169 ASN A C 1
ATOM 1331 O O . ASN A 1 169 ? -4.419 4.047 19.321 1.00 95.81 169 ASN A O 1
ATOM 1335 N N . GLU A 1 170 ? -5.834 4.342 21.036 1.00 95.19 170 GLU A N 1
ATOM 1336 C CA . GLU A 1 170 ? -4.820 4.066 22.056 1.00 95.19 170 GLU A CA 1
ATOM 1337 C C . GLU A 1 170 ? -4.282 2.632 21.902 1.00 95.19 170 GLU A C 1
ATOM 1339 O O . GLU A 1 170 ? -5.044 1.674 21.777 1.00 95.19 170 GLU A O 1
ATOM 1344 N N . GLY A 1 171 ? -2.954 2.486 21.858 1.00 93.75 171 GLY A N 1
ATOM 1345 C CA . GLY A 1 171 ? -2.295 1.201 21.597 1.00 93.75 171 GLY A CA 1
ATOM 1346 C C . GLY A 1 171 ? -2.355 0.726 20.139 1.00 93.75 171 GLY A C 1
ATOM 1347 O O . GLY A 1 171 ? -1.909 -0.386 19.851 1.00 93.75 171 GLY A O 1
ATOM 1348 N N . GLY A 1 172 ? -2.885 1.542 19.223 1.00 95.06 172 GLY A N 1
ATOM 1349 C CA . GLY A 1 172 ? -2.842 1.281 17.789 1.00 95.06 172 GLY A CA 1
ATOM 1350 C C . GLY A 1 172 ? -1.431 1.391 17.205 1.00 95.06 172 GLY A C 1
ATOM 1351 O O . GLY A 1 172 ? -0.489 1.837 17.865 1.00 95.06 172 GLY A O 1
ATOM 1352 N N . SER A 1 173 ? -1.246 0.959 15.959 1.00 96.25 173 SER A N 1
ATOM 1353 C CA . SER A 1 173 ? 0.069 0.946 15.310 1.00 96.25 173 SER A CA 1
ATOM 1354 C C . SER A 1 173 ? 0.014 1.274 13.821 1.00 96.25 173 SER A C 1
ATOM 1356 O O . SER A 1 173 ? -0.893 0.863 13.099 1.00 96.25 173 SER A O 1
ATOM 1358 N N . ILE A 1 174 ? 1.045 1.982 13.362 1.00 96.69 174 ILE A N 1
ATOM 1359 C CA . ILE A 1 174 ? 1.366 2.124 11.942 1.00 96.69 174 ILE A CA 1
ATOM 1360 C C . ILE A 1 174 ? 2.219 0.922 11.530 1.00 96.69 174 ILE A C 1
ATOM 1362 O O . ILE A 1 174 ? 3.185 0.581 12.212 1.00 96.69 174 ILE A O 1
ATOM 1366 N N . LEU A 1 175 ? 1.860 0.294 10.417 1.00 96.12 175 LEU A N 1
ATOM 1367 C CA . LEU A 1 175 ? 2.534 -0.857 9.832 1.00 96.12 175 LEU A CA 1
ATOM 1368 C C . LEU A 1 175 ? 3.028 -0.487 8.431 1.00 96.12 175 LEU A C 1
ATOM 1370 O O . LEU A 1 175 ? 2.289 0.088 7.635 1.00 96.12 175 LEU A O 1
ATOM 1374 N N . ILE A 1 176 ? 4.272 -0.840 8.117 1.00 94.94 176 ILE A N 1
ATOM 1375 C CA . ILE A 1 176 ? 4.912 -0.476 6.850 1.00 94.94 176 ILE A CA 1
ATOM 1376 C C . ILE A 1 176 ? 5.333 -1.751 6.120 1.00 94.94 176 ILE A C 1
ATOM 1378 O O . ILE A 1 176 ? 6.104 -2.551 6.649 1.00 94.94 176 ILE A O 1
ATOM 1382 N N . GLY A 1 177 ? 4.829 -1.926 4.900 1.00 94.44 177 GLY A N 1
ATOM 1383 C CA . GLY A 1 177 ? 5.383 -2.854 3.917 1.00 94.44 177 GLY A CA 1
ATOM 1384 C C . GLY A 1 177 ? 6.436 -2.130 3.085 1.00 94.44 177 GLY A C 1
ATOM 1385 O O . GLY A 1 177 ? 6.172 -1.030 2.606 1.00 94.44 177 GLY A O 1
ATOM 1386 N N . THR A 1 178 ? 7.632 -2.706 2.960 1.00 92.38 178 THR A N 1
ATOM 1387 C CA . THR A 1 178 ? 8.746 -2.098 2.224 1.00 92.38 178 THR A CA 1
ATOM 1388 C C . THR A 1 178 ? 9.624 -3.139 1.534 1.00 92.38 178 THR A C 1
ATOM 1390 O O . THR A 1 178 ? 9.649 -4.312 1.920 1.00 92.38 178 THR A O 1
ATOM 1393 N N . SER A 1 179 ? 10.377 -2.690 0.529 1.00 90.31 179 SER A N 1
ATOM 1394 C CA . SER A 1 179 ? 11.401 -3.485 -0.148 1.00 90.31 179 SER A CA 1
ATOM 1395 C C . SER A 1 179 ? 12.673 -3.579 0.694 1.00 90.31 179 SER A C 1
ATOM 1397 O O . SER A 1 179 ? 13.072 -2.637 1.374 1.00 90.31 179 SER A O 1
ATOM 1399 N N . CYS A 1 180 ? 13.399 -4.690 0.569 1.00 86.00 180 CYS A N 1
ATOM 1400 C CA . CYS A 1 180 ? 14.721 -4.846 1.176 1.00 86.00 180 CYS A CA 1
ATOM 1401 C C . CYS A 1 180 ? 15.806 -3.925 0.575 1.00 86.00 180 CYS A C 1
ATOM 1403 O O . CYS A 1 180 ? 16.919 -3.894 1.112 1.00 86.00 180 CYS A O 1
ATOM 1405 N N . TYR A 1 181 ? 15.480 -3.205 -0.509 1.00 88.69 181 TYR A N 1
ATOM 1406 C CA . TYR A 1 181 ? 16.292 -2.161 -1.147 1.00 88.69 181 TYR A CA 1
ATOM 1407 C C . TYR A 1 181 ? 15.818 -0.733 -0.835 1.00 88.69 181 TYR A C 1
ATOM 1409 O O . TYR A 1 181 ? 16.372 0.216 -1.390 1.00 88.69 181 TYR A O 1
ATOM 1417 N N . ALA A 1 182 ? 14.801 -0.564 0.017 1.00 90.75 182 ALA A N 1
ATOM 1418 C CA . ALA A 1 182 ? 14.387 0.758 0.466 1.00 90.75 182 ALA A CA 1
ATOM 1419 C C . ALA A 1 182 ? 15.510 1.416 1.278 1.00 90.75 182 ALA A C 1
ATOM 1421 O O . ALA A 1 182 ? 16.041 0.829 2.224 1.00 90.75 182 ALA A O 1
ATOM 1422 N N . ASP A 1 183 ? 15.856 2.643 0.905 1.00 90.56 183 ASP A N 1
ATOM 1423 C CA . ASP A 1 183 ? 16.898 3.425 1.571 1.00 90.56 183 ASP A CA 1
ATOM 1424 C C . ASP A 1 183 ? 16.372 4.150 2.822 1.00 90.56 183 ASP A C 1
ATOM 1426 O O . ASP A 1 183 ? 16.174 5.357 2.826 1.00 90.56 183 ASP A O 1
ATOM 1430 N N . LEU A 1 184 ? 16.056 3.397 3.876 1.00 86.00 184 LEU A N 1
ATOM 1431 C CA . LEU A 1 184 ? 15.470 3.940 5.111 1.00 86.00 184 LEU A CA 1
ATOM 1432 C C . LEU A 1 184 ? 16.527 4.328 6.158 1.00 86.00 184 LEU A C 1
ATOM 1434 O O . LEU A 1 184 ? 16.225 4.349 7.355 1.00 86.00 184 LEU A O 1
ATOM 1438 N N . THR A 1 185 ? 17.779 4.558 5.746 1.00 77.19 185 THR A N 1
ATOM 1439 C CA . THR A 1 185 ? 18.818 4.973 6.694 1.00 77.19 185 THR A CA 1
ATOM 1440 C C . THR A 1 185 ? 18.528 6.381 7.232 1.00 77.19 185 THR A C 1
ATOM 1442 O O . THR A 1 185 ? 18.104 7.228 6.445 1.00 77.19 185 THR A O 1
ATOM 1445 N N . PRO A 1 186 ? 18.725 6.628 8.544 1.00 57.06 186 PRO A N 1
ATOM 1446 C CA . PRO A 1 186 ? 18.507 7.938 9.165 1.00 57.06 186 PRO A CA 1
ATOM 1447 C C . PRO A 1 186 ? 19.382 9.062 8.606 1.00 57.06 186 PRO A C 1
ATOM 1449 O O . PRO A 1 186 ? 20.529 8.765 8.198 1.00 57.06 186 PRO A O 1
#

Organism: Mortierella alpina (NCBI:txid64518)

Nearest PDB structures (foldseek):
  3dmh-assembly1_A  TM=7.001E-01  e=6.171E-05  Thermus thermophilus HB8
  5dxo-assembly2_B  TM=1.906E-01  e=1.349E+00  Aspergillus fumigatus Af293

Mean predicted aligned error: 6.15 Å

Solvent-accessible surface area (backbone atoms only — not comparable to full-atom values): 11220 Å² total; per-residue (Å²): 135,85,84,81,84,83,83,90,72,87,70,79,79,77,84,65,56,64,70,62,50,52,51,51,50,39,51,44,53,53,57,53,57,69,40,86,54,73,45,75,48,72,55,98,88,40,67,35,60,37,52,45,90,38,78,51,54,90,77,39,56,61,50,59,51,49,15,60,54,46,32,73,69,49,67,82,52,48,56,45,68,51,83,54,67,56,33,61,39,39,59,59,51,61,50,45,28,50,76,42,24,56,75,68,77,45,70,44,67,70,77,88,54,71,82,65,71,72,58,58,96,82,49,65,26,39,32,39,37,33,73,49,37,39,32,48,56,77,89,53,64,74,78,50,64,39,82,76,31,31,24,66,76,38,52,61,59,51,47,47,63,70,54,47,62,77,36,40,38,92,92,34,45,83,45,79,44,73,53,98,78,39,82,79,74,132

Sequence (186 aa):
MAATVVTLSTQPKLIIDRPHWEGSIAKLLKQARSHSEIYTVTINGLDIAIHPNVYSPMYFPESAWYAQQLEGIVKGKTFLEVGVGSGIIALHVARTGSKNFETNGLKGDIRLSDLFTALGPGTKVDYIFWNHPWQISNTVVNELQSEKTLDEGYQALSRYIRDGHTYLNEGGSILIGTSCYADLTP

Foldseek 3Di:
DDDDDDDPDPDPPPCDPPQVVLVLVLVLLVVLLVDPAFDWDQAPNAIWTAGSPFPDCVSVVVLVVLLVVVCVVCVQWFEAEDRCGRVNNCVSSQAADDPSQVVVVGDYHDDDDLQCRPPDQPAATQEYEYAAQQAQDPPGPPSQPDRRHYDHNCPSVVCNVVVVVSRYDVNGDYYYNYDPNRPPDD

InterPro domains:
  IPR029063 S-adenosyl-L-methionine-dependent methyltransferase superfamily [G3DSA:3.40.50.150] (39-186)
  IPR029063 S-adenosyl-L-methionine-dependent methyltransferase superfamily [SSF53335] (36-177)

Radius of gyration: 16.55 Å; Cα contacts (8 Å, |Δi|>4): 262; chains: 1; bounding box: 42×33×43 Å

Secondary structure (DSSP, 8-state):
-----------------HHHHHHHHHHHHHHHTT--S-EEEEETTEEEEE-TTS--TTT-THHHHHHHHHHHHHTT--EEEES-TT-HHHHHHT-S--HHHHHTT--------STTTTS-TT--EEEEEEE---B-STTS-GGG-STTTB-GGGHHHHHHHHHHGGGEEEEEEEEEE--TT-----